Protein AF-A0A800N2G2-F1 (afdb_monomer_lite)

Structure (mmCIF, N/CA/C/O backbone):
data_AF-A0A800N2G2-F1
#
_entry.id   AF-A0A800N2G2-F1
#
loop_
_atom_site.group_PDB
_atom_site.id
_atom_site.type_symbol
_atom_site.label_atom_id
_atom_site.label_alt_id
_atom_site.label_comp_id
_atom_site.label_asym_id
_atom_site.label_entity_id
_atom_site.label_seq_id
_atom_site.pdbx_PDB_ins_code
_atom_site.Cartn_x
_atom_site.Cartn_y
_atom_site.Cartn_z
_atom_site.occupancy
_atom_site.B_iso_or_equiv
_atom_site.auth_seq_id
_atom_site.auth_comp_id
_atom_site.auth_asym_id
_atom_site.auth_atom_id
_atom_site.pdbx_PDB_model_num
ATOM 1 N N . MET A 1 1 ? -36.709 -5.534 37.159 1.00 41.88 1 MET A N 1
ATOM 2 C CA . MET A 1 1 ? -36.946 -6.178 35.849 1.00 41.88 1 MET A CA 1
ATOM 3 C C . MET A 1 1 ? -37.157 -5.079 34.819 1.00 41.88 1 MET A C 1
ATOM 5 O O . MET A 1 1 ? -38.243 -4.528 34.758 1.00 41.88 1 MET A O 1
ATOM 9 N N . GLY A 1 2 ? -36.100 -4.674 34.113 1.00 40.56 2 GLY A N 1
ATOM 10 C CA . GLY A 1 2 ? -36.203 -3.730 32.993 1.00 40.56 2 GLY A CA 1
ATOM 11 C C . GLY A 1 2 ? -36.366 -4.495 31.675 1.00 40.56 2 GLY A C 1
ATOM 12 O O . GLY A 1 2 ? -35.852 -5.615 31.585 1.00 40.56 2 GLY A O 1
ATOM 13 N N . PRO A 1 3 ? -37.080 -3.955 30.674 1.00 39.75 3 PRO A N 1
ATOM 14 C CA . PRO A 1 3 ? -37.261 -4.639 29.404 1.00 39.75 3 PRO A CA 1
ATOM 15 C C . PRO A 1 3 ? -35.952 -4.618 28.608 1.00 39.75 3 PRO A C 1
ATOM 17 O O . PRO A 1 3 ? -35.309 -3.582 28.440 1.00 39.75 3 PRO A O 1
ATOM 20 N N . ARG A 1 4 ? -35.551 -5.799 28.139 1.00 36.12 4 ARG A N 1
ATOM 21 C CA . ARG A 1 4 ? -34.411 -6.017 27.251 1.00 36.12 4 ARG A CA 1
ATOM 22 C C . ARG A 1 4 ? -34.842 -5.582 25.848 1.00 36.12 4 ARG A C 1
ATOM 24 O O . ARG A 1 4 ? -35.730 -6.198 25.271 1.00 36.12 4 ARG A O 1
ATOM 31 N N . ILE A 1 5 ? -34.257 -4.507 25.327 1.00 39.47 5 ILE A N 1
ATOM 32 C CA . ILE A 1 5 ? -34.432 -4.120 23.924 1.00 39.47 5 ILE A CA 1
ATOM 33 C C . ILE A 1 5 ? -33.529 -5.046 23.107 1.00 39.47 5 ILE A C 1
ATOM 35 O O . ILE A 1 5 ? -32.317 -4.853 23.052 1.00 39.47 5 ILE A O 1
ATOM 39 N N . GLU A 1 6 ? -34.112 -6.093 22.530 1.00 37.56 6 GLU A N 1
ATOM 40 C CA . GLU A 1 6 ? -33.477 -6.860 21.461 1.00 37.56 6 GLU A CA 1
ATOM 41 C C . GLU A 1 6 ? -33.483 -6.009 20.189 1.00 37.56 6 GLU A C 1
ATOM 43 O O . GLU A 1 6 ? -34.533 -5.655 19.652 1.00 37.56 6 GLU A O 1
ATOM 48 N N . SER A 1 7 ? -32.293 -5.639 19.723 1.00 34.81 7 SER A N 1
ATOM 49 C CA . SER A 1 7 ? -32.090 -5.027 18.417 1.00 34.81 7 SER A CA 1
ATOM 50 C C . SER A 1 7 ? -32.136 -6.118 17.337 1.00 34.81 7 SER A C 1
ATOM 52 O O . SER A 1 7 ? -31.364 -7.077 17.401 1.00 34.81 7 SER A O 1
ATOM 54 N N . PRO A 1 8 ? -33.007 -6.011 16.317 1.00 35.84 8 PRO A N 1
ATOM 55 C CA . PRO A 1 8 ? -33.013 -6.970 15.227 1.00 35.84 8 PRO A CA 1
ATOM 56 C C . PRO A 1 8 ? -31.842 -6.650 14.294 1.00 35.84 8 PRO A C 1
ATOM 58 O O . PRO A 1 8 ? -31.861 -5.647 13.577 1.00 35.84 8 PRO A O 1
ATOM 61 N N . GLN A 1 9 ? -30.817 -7.505 14.285 1.00 37.00 9 GLN A N 1
ATOM 62 C CA . GLN A 1 9 ? -29.844 -7.518 13.196 1.00 37.00 9 GLN A CA 1
ATOM 63 C C . GLN A 1 9 ? -30.572 -7.931 11.916 1.00 37.00 9 GLN A C 1
ATOM 65 O O . GLN A 1 9 ? -30.909 -9.097 11.715 1.00 37.00 9 GLN A O 1
ATOM 70 N N . LYS A 1 10 ? -30.874 -6.948 11.064 1.00 30.80 10 LYS A N 1
ATOM 71 C CA . LYS A 1 10 ? -31.382 -7.206 9.718 1.00 30.80 10 LYS A CA 1
ATOM 72 C C . LYS A 1 10 ? -30.269 -7.877 8.901 1.00 30.80 10 LYS A C 1
ATOM 74 O O . LYS A 1 10 ? -29.156 -7.351 8.885 1.00 30.80 10 LYS A O 1
ATOM 79 N N . PRO A 1 11 ? -30.540 -9.002 8.220 1.00 36.53 11 PRO A N 1
ATOM 80 C CA . PRO A 1 11 ? -29.581 -9.596 7.301 1.00 36.53 11 PRO A CA 1
ATOM 81 C C . PRO A 1 11 ? -29.311 -8.646 6.127 1.00 36.53 11 PRO A C 1
ATOM 83 O O . PRO A 1 11 ? -30.215 -7.977 5.623 1.00 36.53 11 PRO A O 1
ATOM 86 N N . TRP A 1 12 ? -28.040 -8.584 5.737 1.00 37.81 12 TRP A N 1
ATOM 87 C CA . TRP A 1 12 ? -27.497 -7.729 4.684 1.00 37.81 12 TRP A CA 1
ATOM 88 C C . TRP A 1 12 ? -28.207 -7.975 3.340 1.00 37.81 12 TRP A C 1
ATOM 90 O O . TRP A 1 12 ? -28.296 -9.132 2.915 1.00 37.81 12 TRP A O 1
ATOM 100 N N . PRO A 1 13 ? -28.708 -6.940 2.642 1.00 35.53 13 PRO A N 1
ATOM 101 C CA . PRO A 1 13 ? -29.149 -7.100 1.270 1.00 35.53 13 PRO A CA 1
ATOM 102 C C . PRO A 1 13 ? -27.897 -7.100 0.382 1.00 35.53 13 PRO A C 1
ATOM 104 O O . PRO A 1 13 ? -27.000 -6.293 0.580 1.00 35.53 13 PRO A O 1
ATOM 107 N N . PHE A 1 14 ? -27.854 -7.982 -0.610 1.00 36.53 14 PHE A N 1
ATOM 108 C CA . PHE A 1 14 ? -26.807 -8.137 -1.633 1.00 36.53 14 PHE A CA 1
ATOM 109 C C . PHE A 1 14 ? -25.645 -9.088 -1.277 1.00 36.53 14 PHE A C 1
ATOM 111 O O . PHE A 1 14 ? -24.822 -8.801 -0.407 1.00 36.53 14 PHE A O 1
ATOM 118 N N . PRO A 1 15 ? -25.529 -10.236 -1.978 1.00 39.47 15 PRO A N 1
ATOM 119 C CA . PRO A 1 15 ? -24.361 -11.092 -1.862 1.00 39.47 15 PRO A CA 1
ATOM 120 C C . PRO A 1 15 ? -23.154 -10.371 -2.469 1.00 39.47 15 PRO A C 1
ATOM 122 O O . PRO A 1 15 ? -23.209 -9.929 -3.620 1.00 39.47 15 PRO A O 1
ATOM 125 N N . ILE A 1 16 ? -22.053 -10.330 -1.711 1.00 46.41 16 ILE A N 1
ATOM 126 C CA . ILE A 1 16 ? -20.725 -9.789 -2.072 1.00 46.41 16 ILE A CA 1
ATOM 127 C C . ILE A 1 16 ? -20.312 -10.167 -3.509 1.00 46.41 16 ILE A C 1
ATOM 129 O O . ILE A 1 16 ? -19.681 -9.384 -4.204 1.00 46.41 16 ILE A O 1
AT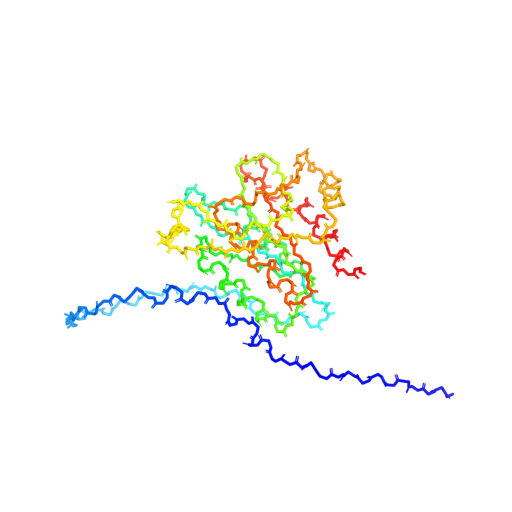OM 133 N N . ARG A 1 17 ? -20.780 -11.312 -4.019 1.00 40.75 17 ARG A N 1
ATOM 134 C CA . ARG A 1 17 ? -20.576 -11.783 -5.399 1.00 40.75 17 ARG A CA 1
ATOM 135 C C . ARG A 1 17 ? -21.029 -10.837 -6.521 1.00 40.75 17 ARG A C 1
ATOM 137 O O . ARG A 1 17 ? -20.570 -11.021 -7.641 1.00 40.75 17 ARG A O 1
ATOM 144 N N . THR A 1 18 ? -21.911 -9.869 -6.265 1.00 38.09 18 THR A N 1
ATOM 145 C CA . THR A 1 18 ? -22.467 -9.006 -7.333 1.00 38.09 18 THR A CA 1
ATOM 146 C C . THR A 1 18 ? -21.692 -7.697 -7.521 1.00 38.09 18 THR A C 1
ATOM 148 O O . THR A 1 18 ? -21.820 -7.070 -8.564 1.00 38.09 18 THR A O 1
ATOM 151 N N . LEU A 1 19 ? -20.853 -7.305 -6.553 1.00 42.38 19 LEU A N 1
ATOM 152 C CA . LEU A 1 19 ? -20.069 -6.059 -6.605 1.00 42.38 19 LEU A CA 1
ATOM 153 C C . LEU A 1 19 ? -18.711 -6.214 -7.313 1.00 42.38 19 LEU A C 1
ATOM 155 O O . LEU A 1 19 ? -18.165 -5.236 -7.800 1.00 42.38 19 LEU A O 1
ATOM 159 N N . PHE A 1 20 ? -18.195 -7.438 -7.445 1.00 40.88 20 PHE A N 1
ATOM 160 C CA . PHE A 1 20 ? -16.870 -7.705 -8.033 1.00 40.88 20 PHE A CA 1
ATOM 161 C C . PHE A 1 20 ? -16.894 -8.010 -9.541 1.00 40.88 20 PHE A C 1
ATOM 163 O O . PHE A 1 20 ? -15.874 -8.363 -10.127 1.00 40.88 20 PHE A O 1
ATOM 170 N N . PHE A 1 21 ? -18.049 -7.872 -10.200 1.00 35.16 21 PHE A N 1
ATOM 171 C CA . PHE A 1 21 ? -18.226 -8.222 -11.614 1.00 35.16 21 PHE A CA 1
ATOM 172 C C . PHE A 1 21 ? -18.020 -7.038 -12.570 1.00 35.16 21 PHE A C 1
ATOM 174 O O . PHE A 1 21 ? -18.769 -6.880 -13.527 1.00 35.16 21 PHE A O 1
ATOM 181 N N . ILE A 1 22 ? -16.996 -6.209 -12.351 1.00 42.34 22 ILE A N 1
ATOM 182 C CA . ILE A 1 22 ? -16.480 -5.295 -13.384 1.00 42.34 22 ILE A CA 1
ATOM 183 C C . ILE A 1 22 ? -14.947 -5.269 -13.296 1.00 42.34 22 ILE A C 1
ATOM 185 O O . ILE A 1 22 ? -14.343 -4.375 -12.708 1.00 42.34 22 ILE A O 1
ATOM 189 N N . ALA A 1 23 ? -14.300 -6.266 -13.900 1.00 34.91 23 ALA A N 1
ATOM 190 C CA . ALA A 1 23 ? -12.877 -6.220 -14.223 1.00 34.91 23 ALA A CA 1
ATOM 191 C C . ALA A 1 23 ? -12.616 -6.946 -15.556 1.00 34.91 23 ALA A C 1
ATOM 193 O O . ALA A 1 23 ? -12.956 -8.114 -15.727 1.00 34.91 23 ALA A O 1
ATOM 194 N N . CYS A 1 24 ? -12.039 -6.202 -16.505 1.00 39.34 24 CYS A N 1
ATOM 195 C CA . CYS A 1 24 ? -11.450 -6.644 -17.775 1.00 39.34 24 CYS A CA 1
ATOM 196 C C . CYS A 1 24 ? -12.319 -7.488 -18.728 1.00 39.34 24 CYS A C 1
ATOM 198 O O . CYS A 1 24 ? -12.061 -8.669 -18.961 1.00 39.34 24 CYS A O 1
ATOM 200 N N . VAL A 1 25 ? -13.264 -6.843 -19.424 1.00 39.62 25 VAL A N 1
ATOM 201 C CA . VAL A 1 25 ? -13.801 -7.392 -20.688 1.00 39.62 25 VAL A CA 1
ATOM 202 C C . VAL A 1 25 ? -12.750 -7.316 -21.817 1.00 39.62 25 VAL A C 1
ATOM 204 O O . VAL A 1 25 ? -12.713 -8.209 -22.658 1.00 39.62 25 VAL A O 1
ATOM 207 N N . SER A 1 26 ? -11.824 -6.344 -21.795 1.00 40.75 26 SER A N 1
ATOM 208 C CA . SER A 1 26 ? -10.807 -6.181 -22.857 1.00 40.75 26 SER A CA 1
ATOM 209 C C . SER A 1 26 ? -9.699 -7.240 -22.892 1.00 40.75 26 SER A C 1
ATOM 211 O O . SER A 1 26 ? -9.115 -7.445 -23.950 1.00 40.75 26 SER A O 1
ATOM 213 N N . CYS A 1 27 ? -9.411 -7.958 -21.800 1.00 41.72 27 CYS A N 1
ATOM 214 C CA . CYS A 1 27 ? -8.298 -8.925 -21.792 1.00 41.72 27 CYS A CA 1
ATOM 215 C C . CYS A 1 27 ? -8.686 -10.334 -22.265 1.00 41.72 27 CYS A C 1
ATOM 217 O O . CYS A 1 27 ? -7.813 -11.169 -22.476 1.00 41.72 27 CYS A O 1
ATOM 219 N N . ARG A 1 28 ? -9.980 -10.620 -22.472 1.00 41.62 28 ARG A N 1
ATOM 220 C CA . ARG A 1 28 ? -10.433 -11.938 -22.962 1.00 41.62 28 ARG A CA 1
ATOM 221 C C . ARG A 1 28 ? -10.346 -12.095 -24.488 1.00 41.62 28 ARG A C 1
ATOM 223 O O . ARG A 1 28 ? -10.772 -13.120 -25.001 1.00 41.62 28 ARG A O 1
ATOM 230 N N . GLY A 1 29 ? -9.825 -11.093 -25.202 1.00 35.62 29 GLY A N 1
ATOM 231 C CA . GLY A 1 29 ? -9.858 -10.998 -26.667 1.00 35.62 29 GLY A CA 1
ATOM 232 C C . GLY A 1 29 ? -8.552 -11.309 -27.407 1.00 35.62 29 GLY A C 1
ATOM 233 O O . GLY A 1 29 ? -8.403 -10.863 -28.540 1.00 35.62 29 GLY A O 1
ATOM 234 N N . LEU A 1 30 ? -7.600 -12.033 -26.809 1.00 36.31 30 LEU A N 1
ATOM 235 C CA . LEU A 1 30 ? -6.418 -12.540 -27.521 1.00 36.31 30 LEU A CA 1
ATOM 236 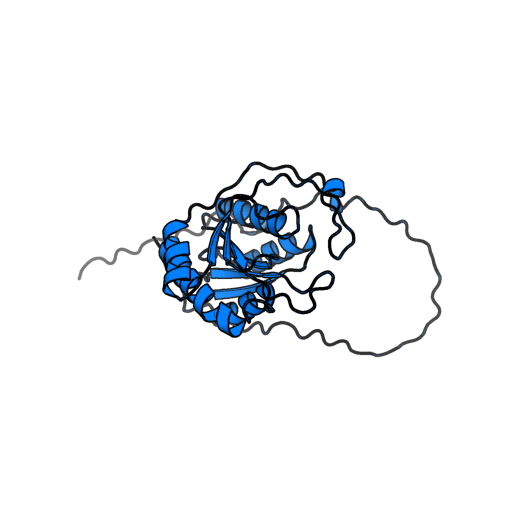C C . LEU A 1 30 ? -6.518 -14.063 -27.669 1.00 36.31 30 LEU A C 1
ATOM 238 O O . LEU A 1 30 ? -5.905 -14.833 -26.933 1.00 36.31 30 LEU A O 1
ATOM 242 N N . ASP A 1 31 ? -7.335 -14.482 -28.635 1.00 31.56 31 ASP A N 1
ATOM 243 C CA . ASP A 1 31 ? -7.438 -15.865 -29.098 1.00 31.56 31 ASP A CA 1
ATOM 244 C C . ASP A 1 31 ? -6.104 -16.320 -29.716 1.00 31.56 31 ASP A C 1
ATOM 246 O O . ASP A 1 31 ? -5.770 -15.992 -30.857 1.00 31.56 31 ASP A O 1
ATOM 250 N N . LEU A 1 32 ? -5.338 -17.125 -28.978 1.00 33.84 32 LEU A N 1
ATOM 251 C CA . LEU A 1 32 ? -4.265 -17.931 -29.555 1.00 33.84 32 LEU A CA 1
ATOM 252 C C . LEU A 1 32 ? -4.864 -19.223 -30.131 1.00 33.84 32 LEU A C 1
ATOM 254 O O . LEU A 1 32 ? -5.330 -20.107 -29.411 1.00 33.84 32 LEU A O 1
ATOM 258 N N . LEU A 1 33 ? -4.837 -19.317 -31.461 1.00 31.72 33 LEU A N 1
ATOM 259 C CA . LEU A 1 33 ? -5.186 -20.498 -32.257 1.00 31.72 33 LEU A CA 1
ATOM 260 C C . LEU A 1 33 ? -4.472 -21.776 -31.756 1.00 31.72 33 LEU A C 1
ATOM 262 O O . LEU A 1 33 ? -3.258 -21.752 -31.542 1.00 31.72 33 LEU A O 1
ATOM 266 N N . PRO A 1 34 ? -5.158 -22.934 -31.663 1.00 28.11 34 PRO A N 1
ATOM 267 C CA . PRO A 1 34 ? -4.523 -24.180 -31.256 1.00 28.11 34 PRO A CA 1
ATOM 268 C C . PRO A 1 34 ? -3.858 -24.874 -32.455 1.00 28.11 34 PRO A C 1
ATOM 270 O O . PRO A 1 34 ? -4.523 -25.469 -33.307 1.00 28.11 34 PRO A O 1
ATOM 273 N N . SER A 1 35 ? -2.525 -24.876 -32.507 1.00 30.61 35 SER A N 1
ATOM 274 C CA . SER A 1 35 ? -1.781 -25.771 -33.398 1.00 30.61 35 SER A CA 1
ATOM 275 C C . SER A 1 35 ? -1.727 -27.183 -32.806 1.00 30.61 35 SER A C 1
ATOM 277 O O . SER A 1 35 ? -1.119 -27.425 -31.764 1.00 30.61 35 SER A O 1
ATOM 279 N N . ARG A 1 36 ? -2.365 -28.130 -33.499 1.00 31.80 36 ARG A N 1
ATOM 280 C CA . ARG A 1 36 ? -2.323 -29.573 -33.225 1.00 31.80 36 ARG A CA 1
ATOM 281 C C . ARG A 1 36 ? -0.885 -30.104 -33.320 1.00 31.80 36 ARG A C 1
ATOM 283 O O . ARG A 1 36 ? -0.328 -30.163 -34.411 1.00 31.80 36 ARG A O 1
ATOM 290 N N . GLY A 1 37 ? -0.337 -30.578 -32.203 1.00 27.36 37 GLY A N 1
ATOM 291 C CA . GLY A 1 37 ? 0.915 -31.334 -32.130 1.00 27.36 37 GLY A CA 1
ATOM 292 C C . GLY A 1 37 ? 0.709 -32.615 -31.324 1.00 27.36 37 GLY A C 1
ATOM 293 O O . GLY A 1 37 ? 0.195 -32.585 -30.211 1.00 27.36 37 GLY A O 1
ATOM 294 N N . ARG A 1 38 ? 1.026 -33.753 -31.936 1.00 29.33 38 ARG A N 1
ATOM 295 C CA . ARG A 1 38 ? 0.724 -35.111 -31.474 1.00 29.33 38 ARG A CA 1
ATOM 296 C C . ARG A 1 38 ? 1.668 -35.537 -30.337 1.00 29.33 38 ARG A C 1
ATOM 298 O O . ARG A 1 38 ? 2.856 -35.247 -30.374 1.00 29.33 38 ARG A O 1
ATOM 305 N N . LEU A 1 39 ? 1.107 -36.253 -29.363 1.00 30.38 39 LEU A N 1
ATOM 306 C CA . LEU A 1 39 ? 1.749 -36.814 -28.172 1.00 30.38 39 LEU A CA 1
ATOM 307 C C . LEU A 1 39 ? 2.806 -37.882 -28.509 1.00 30.38 39 LEU A C 1
ATOM 309 O O . LEU A 1 39 ? 2.487 -38.867 -29.172 1.00 30.38 39 LEU A O 1
ATOM 313 N N . THR A 1 40 ? 3.997 -37.758 -27.923 1.00 31.84 40 THR A N 1
ATOM 314 C CA . THR A 1 40 ? 4.867 -38.887 -27.548 1.00 31.84 40 THR A CA 1
ATOM 315 C C . THR A 1 40 ? 5.481 -38.590 -26.186 1.00 31.84 40 THR A C 1
ATOM 317 O O . THR A 1 40 ? 5.887 -37.464 -25.914 1.00 31.84 40 THR A O 1
ATOM 320 N N . GLY A 1 4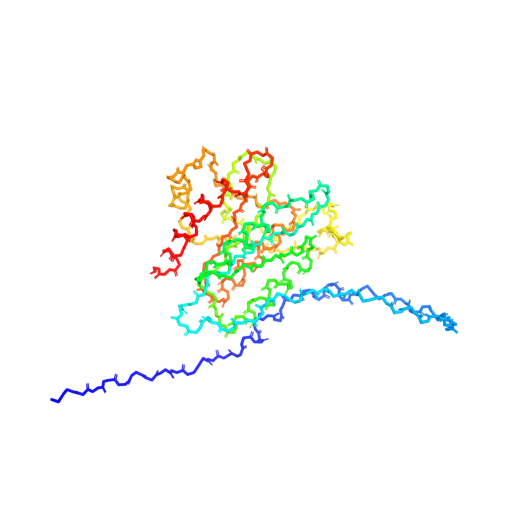1 ? 5.438 -39.582 -25.300 1.00 30.72 41 GLY A N 1
ATOM 321 C CA . GLY A 1 41 ? 5.516 -39.384 -23.862 1.00 30.72 41 GLY A CA 1
ATOM 322 C C . GLY A 1 41 ? 6.914 -39.236 -23.280 1.00 30.72 41 GLY A C 1
ATOM 323 O O . GLY A 1 41 ? 7.882 -39.780 -23.792 1.00 30.72 41 GLY A O 1
ATOM 324 N N . GLN A 1 42 ? 6.960 -38.615 -22.106 1.00 30.38 42 GLN A N 1
ATOM 325 C CA . GLN A 1 42 ? 7.832 -39.042 -21.021 1.00 30.38 42 GLN A CA 1
ATOM 326 C C . GLN A 1 42 ? 7.293 -38.484 -19.707 1.00 30.38 42 GLN A C 1
ATOM 328 O O . GLN A 1 42 ? 7.004 -37.299 -19.567 1.00 30.38 42 GLN A O 1
ATOM 333 N N . ARG A 1 43 ? 7.081 -39.393 -18.760 1.00 30.53 43 ARG A N 1
ATOM 334 C CA . ARG A 1 43 ? 6.577 -39.109 -17.423 1.00 30.53 43 ARG A CA 1
ATOM 335 C C . ARG A 1 43 ? 7.780 -38.648 -16.596 1.00 30.53 43 ARG A C 1
ATOM 337 O O . ARG A 1 43 ? 8.659 -39.459 -16.326 1.00 30.53 43 ARG A O 1
ATOM 344 N N . VAL A 1 44 ? 7.829 -37.370 -16.225 1.00 32.81 44 VAL A N 1
ATOM 345 C CA . VAL A 1 44 ? 8.813 -36.840 -15.270 1.00 32.81 44 VAL A CA 1
ATOM 346 C C . VAL A 1 44 ? 8.054 -36.396 -14.028 1.00 32.81 44 VAL A C 1
ATOM 348 O O . VAL A 1 44 ? 7.287 -35.439 -14.044 1.00 32.81 44 VAL A O 1
ATOM 351 N N . THR A 1 45 ? 8.226 -37.158 -12.955 1.00 34.84 45 THR A N 1
ATOM 352 C CA . THR A 1 45 ? 7.758 -36.835 -11.610 1.00 34.84 45 THR A CA 1
ATOM 353 C C . THR A 1 45 ? 8.736 -35.846 -10.982 1.00 34.84 45 THR A C 1
ATOM 355 O O . THR A 1 45 ? 9.838 -36.235 -10.604 1.00 34.84 45 THR A O 1
ATOM 358 N N . GLY A 1 46 ? 8.347 -34.577 -10.875 1.00 28.38 46 GLY A N 1
ATOM 359 C CA . GLY A 1 46 ? 9.105 -33.541 -10.172 1.00 28.38 46 GLY A CA 1
ATOM 360 C C . GLY A 1 46 ? 8.140 -32.619 -9.442 1.00 28.38 46 GLY A C 1
ATOM 361 O O . GLY A 1 46 ? 7.467 -31.807 -10.067 1.00 28.38 46 GLY A O 1
ATOM 362 N N . GLY A 1 47 ? 8.013 -32.807 -8.128 1.00 35.53 47 GLY A N 1
ATOM 363 C CA . GLY A 1 47 ? 7.129 -32.019 -7.279 1.00 35.53 47 GLY A CA 1
ATOM 364 C C . GLY A 1 47 ? 7.630 -30.587 -7.115 1.00 35.53 47 GLY A C 1
ATOM 365 O O . GLY A 1 47 ? 8.721 -30.367 -6.596 1.00 35.53 47 GLY A O 1
ATOM 366 N N . LEU A 1 48 ? 6.795 -29.620 -7.492 1.00 33.16 48 LEU A N 1
ATOM 367 C CA . LEU A 1 48 ? 6.855 -28.257 -6.977 1.00 33.16 48 LEU A CA 1
ATOM 368 C C . LEU A 1 48 ? 5.733 -28.113 -5.948 1.00 33.16 48 LEU A C 1
ATOM 370 O O . LEU A 1 48 ? 4.567 -27.923 -6.285 1.00 33.16 48 LEU A O 1
ATOM 374 N N . HIS A 1 49 ? 6.087 -28.244 -4.673 1.00 31.09 49 HIS A N 1
ATOM 375 C CA . HIS A 1 49 ? 5.228 -27.814 -3.580 1.00 31.09 49 HIS A CA 1
ATOM 376 C C . HIS A 1 49 ? 5.319 -26.288 -3.463 1.00 31.09 49 HIS A C 1
ATOM 378 O O . HIS A 1 49 ? 6.127 -25.765 -2.697 1.00 31.09 49 HIS A O 1
ATOM 384 N N . SER A 1 50 ? 4.476 -25.562 -4.196 1.00 37.75 50 SER A N 1
ATOM 385 C CA . SER A 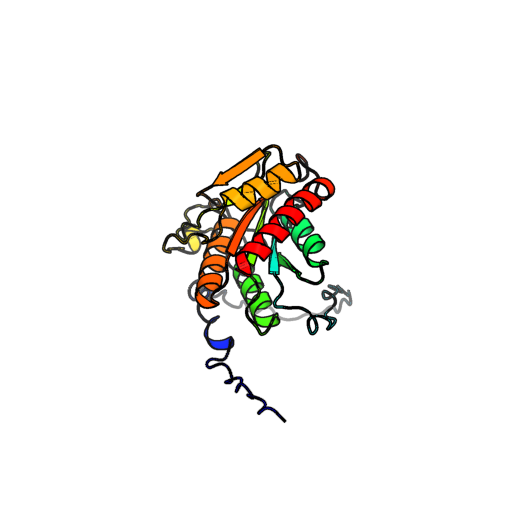1 50 ? 4.063 -24.218 -3.791 1.00 37.75 50 SER A CA 1
ATOM 386 C C . SER A 1 50 ? 3.274 -24.371 -2.490 1.00 37.75 50 SER A C 1
ATOM 388 O O . SER A 1 50 ? 2.166 -24.905 -2.464 1.00 37.75 50 SER A O 1
ATOM 390 N N . ARG A 1 51 ? 3.903 -24.010 -1.367 1.00 33.59 51 ARG A N 1
ATOM 391 C CA . ARG A 1 51 ? 3.277 -24.100 -0.044 1.00 33.59 51 ARG A CA 1
ATOM 392 C C . ARG A 1 51 ? 2.140 -23.072 0.009 1.00 33.59 51 ARG A C 1
ATOM 394 O O . ARG A 1 51 ? 2.419 -21.885 -0.146 1.00 33.59 51 ARG A O 1
ATOM 401 N N . PRO A 1 52 ? 0.881 -23.484 0.231 1.00 36.22 52 PRO A N 1
ATOM 402 C CA . PRO A 1 52 ? -0.203 -22.545 0.471 1.00 36.22 52 PRO A CA 1
ATOM 403 C C . PRO A 1 52 ? 0.088 -21.751 1.747 1.00 36.22 52 PRO A C 1
ATOM 405 O O . PRO A 1 52 ? 0.499 -22.335 2.754 1.00 36.22 52 PRO A O 1
ATOM 408 N N . CYS A 1 53 ? -0.149 -20.438 1.707 1.00 30.70 53 CYS A N 1
ATOM 409 C CA . CYS A 1 53 ? -0.189 -19.583 2.892 1.00 30.70 53 CYS A CA 1
ATOM 410 C C . CYS A 1 53 ? -1.108 -20.238 3.950 1.00 30.70 53 CYS A C 1
ATOM 412 O O . CYS A 1 53 ? -2.204 -20.689 3.587 1.00 30.70 53 CYS A O 1
ATOM 414 N N . PRO A 1 54 ? -0.682 -20.388 5.220 1.00 39.78 54 PRO A N 1
ATOM 415 C CA . PRO A 1 54 ? -1.450 -21.128 6.213 1.00 39.78 54 PRO A CA 1
ATOM 416 C C . PRO A 1 54 ? -2.788 -20.427 6.482 1.00 39.78 54 PRO A C 1
ATOM 418 O O . PRO A 1 54 ? -2.865 -19.416 7.174 1.00 39.78 54 PRO A O 1
ATOM 421 N N . ARG A 1 55 ? -3.864 -21.001 5.934 1.00 58.31 55 ARG A N 1
ATOM 422 C CA . ARG A 1 55 ? -5.248 -20.680 6.290 1.00 58.31 55 ARG A CA 1
ATOM 423 C C . ARG A 1 55 ? -5.564 -21.347 7.626 1.00 58.31 55 ARG A C 1
ATOM 425 O O . ARG A 1 55 ? -5.705 -22.565 7.690 1.00 58.31 55 ARG A O 1
ATOM 432 N N . GLY A 1 56 ? -5.664 -20.539 8.679 1.00 36.06 56 GLY A N 1
ATOM 433 C CA . GLY A 1 56 ? -5.955 -20.987 10.040 1.00 36.06 56 GLY A CA 1
ATOM 434 C C . GLY A 1 56 ? -6.722 -19.937 10.840 1.00 36.06 56 GLY A C 1
ATOM 435 O O . GLY A 1 56 ? -6.144 -19.193 11.616 1.00 36.06 56 GLY A O 1
ATOM 436 N N . SER A 1 57 ? -8.029 -19.873 10.590 1.00 47.16 57 SER A N 1
ATOM 437 C CA . SER A 1 57 ? -9.122 -19.574 11.531 1.00 47.16 57 SER A CA 1
ATOM 438 C C . SER 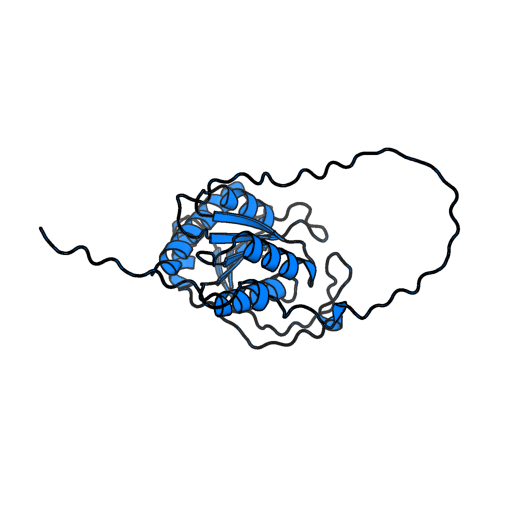A 1 57 ? -8.776 -19.042 12.942 1.00 47.16 57 SER A C 1
ATOM 440 O O . SER A 1 57 ? -8.901 -19.774 13.921 1.00 47.16 57 SER A O 1
ATOM 442 N N . THR A 1 58 ? -8.475 -17.749 13.076 1.00 41.97 58 THR A N 1
ATOM 443 C CA . THR A 1 58 ? -8.595 -17.002 14.354 1.00 41.97 58 THR A CA 1
ATOM 444 C C . THR A 1 58 ? -9.092 -15.559 14.175 1.00 41.97 58 THR A C 1
ATOM 446 O O . THR A 1 58 ? -9.027 -14.758 15.098 1.00 41.97 58 THR A O 1
ATOM 449 N N . LEU A 1 59 ? -9.680 -15.202 13.027 1.00 49.34 59 LEU A N 1
ATOM 450 C CA . LEU A 1 59 ? -10.220 -13.847 12.788 1.00 49.34 59 LEU A CA 1
ATOM 451 C C . LEU A 1 59 ? -11.553 -13.558 13.510 1.00 49.34 59 LEU A C 1
ATOM 453 O O . LEU A 1 59 ? -12.117 -12.478 13.364 1.00 49.34 59 LEU A O 1
ATOM 457 N N . SER A 1 60 ? -12.085 -14.514 14.279 1.00 44.06 60 SER A N 1
ATOM 458 C CA . SER A 1 60 ? -13.464 -14.451 14.783 1.00 44.06 60 SER A CA 1
ATOM 459 C C . SER A 1 60 ? -13.643 -13.690 16.105 1.00 44.06 60 SER A C 1
ATOM 461 O O . SER A 1 60 ? -14.782 -13.512 16.526 1.00 44.06 60 SER A O 1
ATOM 463 N N . ALA A 1 61 ? -12.567 -13.240 16.760 1.00 48.03 61 ALA A N 1
ATOM 464 C CA . ALA A 1 61 ? -12.655 -12.503 18.030 1.00 48.03 61 ALA A CA 1
ATOM 465 C C . ALA A 1 61 ? -12.332 -11.003 17.911 1.00 48.03 61 ALA A C 1
ATOM 467 O O . ALA A 1 61 ? -12.576 -10.254 18.853 1.00 48.03 61 ALA A O 1
ATOM 468 N N . MET A 1 62 ? -11.807 -10.549 16.769 1.00 63.12 62 MET A N 1
ATOM 469 C CA . MET A 1 62 ? -11.454 -9.146 16.553 1.00 63.12 62 MET A CA 1
ATOM 470 C C . MET A 1 62 ? -12.271 -8.538 15.409 1.00 63.12 62 MET A C 1
ATOM 472 O O . MET A 1 62 ? -12.836 -9.250 14.571 1.00 63.12 62 MET A O 1
ATOM 476 N N . GLY A 1 63 ? -12.394 -7.206 15.423 1.00 81.75 63 GLY A N 1
ATOM 477 C CA . GLY A 1 63 ? -13.129 -6.438 14.413 1.00 81.75 63 GLY A CA 1
ATOM 478 C C . GLY A 1 63 ? -12.651 -6.702 12.978 1.00 81.75 63 GLY A C 1
ATOM 479 O O . GLY A 1 63 ? -11.751 -7.505 12.741 1.00 81.75 63 GLY A O 1
ATOM 480 N N . ALA A 1 64 ? -13.271 -6.049 11.994 1.00 92.69 64 ALA A N 1
ATOM 481 C CA . ALA A 1 64 ? -12.802 -6.142 10.611 1.00 92.69 64 ALA A CA 1
ATOM 482 C C . ALA A 1 64 ? -11.299 -5.781 10.532 1.00 92.69 64 ALA A C 1
ATOM 484 O O . ALA A 1 64 ? -10.901 -4.792 11.152 1.00 92.69 64 ALA A O 1
ATOM 485 N N . PRO A 1 65 ? -10.459 -6.583 9.850 1.00 97.31 65 PRO A N 1
ATOM 486 C CA . PRO A 1 65 ? -9.030 -6.307 9.768 1.00 97.31 65 PRO A CA 1
ATOM 487 C C . PRO A 1 65 ? -8.750 -5.168 8.784 1.00 97.31 65 PRO A C 1
ATOM 489 O O . PRO A 1 65 ? -9.532 -4.943 7.858 1.00 97.31 65 PRO A O 1
ATOM 492 N N . LEU A 1 66 ? -7.616 -4.489 8.937 1.00 98.56 66 LEU A N 1
ATOM 493 C CA . LEU A 1 66 ? -7.048 -3.664 7.869 1.00 98.56 66 LEU A CA 1
ATOM 494 C C . LEU A 1 66 ? -6.444 -4.580 6.793 1.00 98.56 66 LEU A C 1
ATOM 496 O O . LEU A 1 66 ? -5.587 -5.406 7.113 1.00 98.56 66 LEU A O 1
ATOM 500 N N . LEU A 1 67 ? -6.868 -4.450 5.532 1.00 98.69 67 LEU A N 1
ATOM 501 C CA . LEU A 1 67 ? -6.206 -5.136 4.421 1.00 98.69 67 LEU A CA 1
ATOM 502 C C . LEU A 1 67 ? -4.964 -4.336 4.018 1.00 98.69 67 LEU A C 1
ATOM 504 O O . LEU A 1 67 ? -5.086 -3.181 3.620 1.00 98.69 67 LEU A O 1
ATOM 508 N N . ILE A 1 68 ? -3.787 -4.949 4.116 1.00 98.75 68 ILE A N 1
ATOM 509 C CA . ILE A 1 68 ? -2.508 -4.351 3.737 1.00 98.75 68 ILE A CA 1
ATOM 510 C C . ILE A 1 68 ? -1.953 -5.118 2.544 1.00 98.75 68 ILE A C 1
ATOM 512 O O . ILE A 1 68 ? -1.674 -6.314 2.646 1.00 98.75 68 ILE A O 1
ATOM 516 N N . THR A 1 69 ? -1.769 -4.438 1.420 1.00 98.56 69 THR A N 1
ATOM 517 C CA . THR A 1 69 ? -1.180 -5.039 0.222 1.00 98.56 69 THR A CA 1
ATOM 518 C C . THR A 1 69 ? 0.207 -4.477 -0.033 1.00 98.56 69 THR A C 1
ATOM 520 O O . THR A 1 69 ? 0.453 -3.299 0.195 1.00 98.56 69 THR A O 1
ATOM 523 N N . GLY A 1 70 ? 1.111 -5.296 -0.546 1.00 97.75 70 GLY A N 1
ATOM 524 C CA . GLY A 1 70 ? 2.401 -4.866 -1.083 1.00 97.75 70 GLY A CA 1
ATOM 525 C C . GLY A 1 70 ? 2.663 -5.559 -2.409 1.00 97.75 70 GLY A C 1
ATOM 526 O O . GLY A 1 70 ? 1.884 -6.418 -2.805 1.00 97.75 70 GLY A O 1
ATOM 527 N N . PHE A 1 71 ? 3.743 -5.218 -3.100 1.00 95.62 71 PHE A N 1
ATOM 528 C CA . PHE A 1 71 ? 4.093 -5.860 -4.365 1.00 95.62 71 PHE A CA 1
ATOM 529 C C . PHE A 1 71 ? 5.248 -6.838 -4.198 1.00 95.62 71 PHE A C 1
ATOM 531 O O . PHE A 1 71 ? 6.199 -6.566 -3.460 1.00 95.62 71 PHE A O 1
ATOM 538 N N . GLY A 1 72 ? 5.182 -7.938 -4.943 1.00 88.62 72 GLY A N 1
ATOM 539 C CA . GLY A 1 72 ? 6.298 -8.859 -5.105 1.00 88.62 72 GLY A CA 1
ATOM 540 C C . GLY A 1 72 ? 7.461 -8.260 -5.913 1.00 88.62 72 GLY A C 1
ATOM 541 O O . GLY A 1 72 ? 7.471 -7.063 -6.241 1.00 88.62 72 GLY A O 1
ATOM 542 N N . PRO A 1 73 ? 8.477 -9.075 -6.237 1.00 79.50 73 PRO A N 1
ATOM 543 C CA . PRO A 1 73 ? 9.616 -8.644 -7.043 1.00 79.50 73 PRO A CA 1
ATOM 544 C C . PRO A 1 73 ? 9.214 -8.298 -8.491 1.00 79.50 73 PRO A C 1
ATOM 546 O O . PRO A 1 73 ? 8.271 -8.858 -9.055 1.00 79.50 73 PRO A O 1
ATOM 549 N N . PHE A 1 74 ? 9.955 -7.376 -9.110 1.00 75.31 74 PHE A N 1
ATOM 550 C CA . PHE A 1 74 ? 9.803 -6.967 -10.515 1.00 75.31 74 PHE A CA 1
ATOM 551 C C . PHE A 1 74 ? 11.131 -6.445 -11.067 1.00 75.31 74 PHE A C 1
ATOM 553 O O . PHE A 1 74 ? 11.995 -6.071 -10.283 1.00 75.31 74 PHE A O 1
ATOM 560 N N . GLU A 1 75 ? 11.293 -6.441 -12.395 1.00 58.53 75 GLU A N 1
ATOM 561 C CA . GLU A 1 75 ? 12.436 -5.896 -13.162 1.00 58.53 75 GLU A CA 1
ATOM 562 C C . GLU A 1 75 ? 13.638 -5.363 -12.341 1.00 58.53 75 GLU A C 1
ATOM 564 O O . GLU A 1 75 ? 13.702 -4.185 -11.988 1.00 58.53 75 GLU A O 1
ATOM 569 N N . GLY A 1 76 ? 14.630 -6.213 -12.050 1.00 60.00 76 GLY A N 1
ATOM 570 C CA . GLY A 1 76 ? 15.877 -5.793 -11.385 1.00 60.00 76 GLY A CA 1
ATOM 571 C C . GLY A 1 76 ? 15.748 -5.405 -9.901 1.00 60.00 76 GLY A C 1
ATOM 572 O O . GLY A 1 76 ? 16.743 -5.043 -9.273 1.00 60.00 76 GLY A O 1
ATOM 573 N N . VAL A 1 77 ? 14.552 -5.507 -9.320 1.00 64.06 77 VAL A N 1
ATOM 574 C CA . VAL A 1 77 ? 14.259 -5.368 -7.890 1.00 64.06 77 VAL A CA 1
ATOM 575 C C . VAL A 1 77 ? 13.954 -6.757 -7.333 1.00 64.06 77 VAL A C 1
ATOM 577 O O . VAL A 1 77 ? 12.803 -7.175 -7.226 1.00 64.06 77 VAL A O 1
ATOM 580 N N . GLU A 1 78 ? 15.011 -7.487 -6.972 1.00 64.56 78 GLU A N 1
ATOM 581 C CA . GLU A 1 78 ? 14.889 -8.823 -6.365 1.00 64.56 78 GLU A CA 1
ATOM 582 C C . GLU A 1 78 ? 14.203 -8.783 -4.991 1.00 64.56 78 GLU A C 1
ATOM 584 O O . GLU A 1 78 ? 13.575 -9.753 -4.581 1.00 64.56 78 GLU A O 1
ATOM 589 N N . HIS A 1 79 ? 14.295 -7.645 -4.295 1.00 72.12 79 HIS A N 1
ATOM 590 C CA . HIS A 1 79 ? 13.721 -7.438 -2.968 1.00 72.12 79 HIS A CA 1
ATOM 591 C C . HIS A 1 79 ? 12.859 -6.176 -2.975 1.00 72.12 79 HIS A C 1
ATOM 593 O O . HIS A 1 79 ? 13.370 -5.054 -2.898 1.00 72.12 79 HIS A O 1
ATOM 599 N N . ASN A 1 80 ? 11.544 -6.356 -3.096 1.00 90.62 80 ASN A N 1
ATOM 600 C CA . ASN A 1 80 ? 10.585 -5.264 -3.017 1.00 90.62 80 ASN A CA 1
ATOM 601 C C . ASN A 1 80 ? 10.169 -5.052 -1.548 1.00 90.62 80 ASN A C 1
ATOM 603 O O . ASN A 1 80 ? 9.465 -5.900 -0.993 1.00 90.62 80 ASN A O 1
ATOM 607 N N . PRO A 1 81 ? 10.563 -3.936 -0.902 1.00 95.19 81 PRO A N 1
ATOM 608 C CA . PRO A 1 81 ? 10.264 -3.715 0.513 1.00 95.19 81 PRO A CA 1
ATOM 609 C C . PRO A 1 81 ? 8.759 -3.649 0.798 1.00 95.19 81 PRO A C 1
ATOM 611 O O . PRO A 1 81 ? 8.345 -3.943 1.914 1.00 95.19 81 PRO A O 1
ATOM 614 N N . SER A 1 82 ? 7.930 -3.293 -0.191 1.00 97.12 82 SER A N 1
ATOM 615 C CA . SER A 1 82 ? 6.483 -3.176 0.007 1.00 97.12 82 SER A CA 1
ATOM 616 C C . SER A 1 82 ? 5.808 -4.522 0.298 1.00 97.12 82 SER A C 1
ATOM 618 O O . SER A 1 82 ? 5.034 -4.608 1.251 1.00 97.12 82 SER A O 1
ATOM 620 N N . GLY A 1 83 ? 6.125 -5.578 -0.463 1.00 96.50 83 GLY A N 1
ATOM 621 C CA . GLY A 1 83 ? 5.616 -6.934 -0.222 1.00 96.50 83 GLY A CA 1
ATOM 622 C C . GLY A 1 83 ? 6.073 -7.487 1.126 1.00 96.50 83 GLY A C 1
ATOM 623 O O . GLY A 1 83 ? 5.271 -8.018 1.899 1.00 96.50 83 GLY A O 1
ATOM 624 N N . GLU A 1 84 ? 7.343 -7.266 1.477 1.00 96.56 84 GLU A N 1
ATOM 625 C CA . GLU A 1 84 ? 7.877 -7.706 2.765 1.00 96.56 84 GLU A CA 1
ATOM 626 C C . GLU A 1 84 ? 7.216 -6.985 3.950 1.00 96.56 84 GLU A C 1
ATOM 628 O O . GLU A 1 84 ? 6.827 -7.638 4.923 1.00 96.56 84 GLU A O 1
ATOM 633 N N . LEU A 1 85 ? 7.017 -5.666 3.855 1.00 98.25 85 LEU A N 1
ATOM 634 C CA . LEU A 1 85 ? 6.282 -4.891 4.856 1.00 98.25 85 LEU A CA 1
ATOM 635 C C . LEU A 1 85 ? 4.837 -5.371 5.000 1.00 98.25 85 LEU A C 1
ATOM 637 O O . LEU A 1 85 ? 4.387 -5.575 6.125 1.00 98.25 85 LEU A O 1
ATOM 641 N N . ALA A 1 86 ? 4.126 -5.600 3.892 1.00 98.19 86 ALA A N 1
ATOM 642 C CA . ALA A 1 86 ? 2.755 -6.106 3.928 1.00 98.19 86 ALA A CA 1
ATOM 643 C C . ALA A 1 86 ? 2.678 -7.470 4.631 1.00 98.19 86 ALA A C 1
ATOM 645 O O . ALA A 1 86 ? 1.823 -7.678 5.495 1.00 98.19 86 ALA A O 1
ATOM 646 N N . ARG A 1 87 ? 3.622 -8.375 4.341 1.00 97.19 87 ARG A N 1
ATOM 647 C CA . ARG A 1 87 ? 3.733 -9.679 5.009 1.00 97.19 87 ARG A CA 1
ATOM 648 C C . ARG A 1 87 ? 4.006 -9.546 6.509 1.00 97.19 87 ARG A C 1
ATOM 650 O O . ARG A 1 87 ? 3.422 -10.294 7.290 1.00 97.19 87 ARG A O 1
ATOM 657 N N . LEU A 1 88 ? 4.907 -8.651 6.918 1.00 98.06 88 LEU A N 1
ATOM 658 C CA . LEU A 1 88 ? 5.262 -8.443 8.328 1.00 98.06 88 LEU A CA 1
ATOM 659 C C . LEU A 1 88 ? 4.112 -7.795 9.110 1.00 98.06 88 LEU A C 1
ATOM 661 O O . LEU A 1 88 ? 3.728 -8.301 10.162 1.00 98.06 88 LEU A O 1
ATOM 665 N N . LEU A 1 89 ? 3.511 -6.729 8.577 1.00 98.31 89 LEU A N 1
ATOM 666 C CA . LEU A 1 89 ? 2.363 -6.051 9.189 1.00 98.31 89 LEU A CA 1
ATOM 667 C C . LEU A 1 89 ? 1.130 -6.960 9.246 1.00 98.31 89 LEU A C 1
ATOM 669 O O . LEU A 1 89 ? 0.384 -6.921 10.220 1.00 98.31 89 LEU A O 1
ATOM 673 N N . GLY A 1 90 ? 0.958 -7.841 8.258 1.00 97.12 90 GLY A N 1
ATOM 674 C CA . GLY A 1 90 ? -0.089 -8.862 8.236 1.00 97.12 90 GLY A CA 1
ATOM 675 C C . GLY A 1 90 ? 0.010 -9.930 9.330 1.00 97.12 90 GLY A C 1
ATOM 676 O O . GLY A 1 90 ? -0.916 -10.723 9.467 1.00 97.12 90 GLY A O 1
ATOM 677 N N . GLN A 1 91 ? 1.101 -9.971 10.104 1.00 96.56 91 GLN A N 1
ATOM 678 C CA . GLN A 1 91 ? 1.207 -10.824 11.296 1.00 96.56 91 GLN A CA 1
ATOM 679 C C . GLN A 1 91 ? 0.520 -10.201 12.515 1.00 96.56 91 GLN A C 1
ATOM 681 O O . GLN A 1 91 ? 0.288 -10.899 13.507 1.00 96.56 91 GLN A O 1
ATOM 686 N N . ARG A 1 92 ? 0.188 -8.902 12.464 1.00 96.38 92 ARG A N 1
ATOM 687 C CA . ARG A 1 92 ? -0.637 -8.273 13.492 1.00 96.38 92 ARG A CA 1
ATOM 688 C C . ARG A 1 92 ? -2.035 -8.899 13.461 1.00 96.38 92 ARG A C 1
ATOM 690 O O . ARG A 1 92 ? -2.583 -9.117 12.383 1.00 96.38 92 ARG A O 1
ATOM 697 N N . PRO A 1 93 ? -2.656 -9.148 14.621 1.00 95.31 93 PRO A N 1
ATOM 698 C CA . PRO A 1 93 ? -3.933 -9.854 14.673 1.00 95.31 93 PRO A CA 1
ATOM 699 C C . PRO A 1 93 ? -5.097 -9.036 14.071 1.00 95.31 93 PRO A C 1
ATOM 701 O O . PRO A 1 93 ? -6.138 -9.595 13.731 1.00 95.31 93 PRO A O 1
ATOM 704 N N . ASP A 1 94 ? -4.936 -7.716 13.953 1.00 96.75 94 ASP A N 1
ATOM 705 C CA . ASP A 1 94 ? -5.907 -6.752 13.429 1.00 96.75 94 ASP A CA 1
ATOM 706 C C . ASP A 1 94 ? -5.662 -6.366 11.958 1.00 96.75 94 ASP A C 1
ATOM 708 O O . ASP A 1 94 ? -6.372 -5.519 11.410 1.00 96.75 94 ASP A O 1
ATOM 712 N N . CYS A 1 95 ? -4.684 -7.002 11.310 1.00 98.06 95 CYS A N 1
ATOM 713 C CA . CYS A 1 95 ? -4.303 -6.758 9.926 1.00 98.06 95 CYS A CA 1
ATOM 714 C C . CYS A 1 95 ? -4.357 -8.055 9.109 1.00 98.06 95 CYS A C 1
ATOM 716 O O . CYS A 1 95 ? -4.242 -9.161 9.634 1.00 98.06 95 CYS A O 1
ATOM 718 N N . ARG A 1 96 ? -4.502 -7.916 7.792 1.00 97.81 96 ARG A N 1
ATOM 719 C CA . ARG A 1 96 ? -4.307 -8.998 6.827 1.00 97.81 96 ARG A CA 1
ATOM 720 C C . ARG A 1 96 ? -3.332 -8.525 5.761 1.00 97.81 96 ARG A C 1
ATOM 722 O O . ARG A 1 96 ? -3.634 -7.578 5.048 1.00 97.81 96 ARG A O 1
ATOM 729 N N . GLY A 1 97 ? -2.178 -9.176 5.674 1.00 97.50 97 GLY A N 1
ATOM 730 C CA . GLY A 1 97 ? -1.150 -8.879 4.677 1.00 97.50 97 GLY A CA 1
ATOM 731 C C . GLY A 1 97 ? -1.306 -9.737 3.425 1.00 97.50 97 GLY A C 1
ATOM 732 O O . GLY A 1 97 ? -1.502 -10.946 3.548 1.00 97.50 97 GLY A O 1
ATOM 733 N N . CYS A 1 98 ? -1.174 -9.137 2.244 1.00 95.69 98 CYS A N 1
ATOM 734 C CA . CYS A 1 98 ? -1.122 -9.850 0.967 1.00 95.69 98 CYS A CA 1
ATOM 735 C C . CYS A 1 98 ? -0.058 -9.249 0.036 1.00 95.69 98 CYS A C 1
ATOM 737 O O . CYS A 1 98 ? 0.175 -8.040 0.029 1.00 95.69 98 CYS A O 1
ATOM 739 N N . GLU A 1 99 ? 0.588 -10.106 -0.750 1.00 96.19 99 GLU A N 1
ATOM 740 C CA . GLU A 1 99 ? 1.525 -9.704 -1.795 1.00 96.19 99 GLU A CA 1
ATOM 741 C C . GLU A 1 99 ? 0.841 -9.804 -3.164 1.00 96.19 99 GLU A C 1
ATOM 743 O O . GLU A 1 99 ? 0.301 -10.848 -3.528 1.00 96.19 99 GLU A O 1
ATOM 748 N N . LEU A 1 100 ? 0.865 -8.707 -3.915 1.00 96.75 100 LEU A N 1
ATOM 749 C CA . LEU A 1 100 ? 0.302 -8.584 -5.250 1.00 96.75 100 LEU A CA 1
ATOM 750 C C . LEU A 1 100 ? 1.380 -8.856 -6.309 1.00 96.75 100 LEU A C 1
ATOM 752 O O . LEU A 1 100 ? 2.531 -8.429 -6.143 1.00 96.75 100 LEU A O 1
ATOM 756 N N . PRO A 1 101 ? 1.024 -9.498 -7.436 1.00 94.75 101 PRO A N 1
ATOM 757 C CA . PRO A 1 101 ? 1.906 -9.555 -8.593 1.00 94.75 101 PRO A CA 1
ATOM 758 C C . PRO A 1 101 ? 2.129 -8.148 -9.162 1.00 94.75 101 PRO A C 1
ATOM 760 O O . PRO A 1 101 ? 1.291 -7.261 -9.016 1.00 94.75 101 PRO A O 1
ATOM 763 N N . VAL A 1 102 ? 3.243 -7.933 -9.861 1.00 93.81 102 VAL A N 1
ATOM 764 C CA . VAL A 1 102 ? 3.495 -6.673 -10.581 1.00 93.81 102 VAL A CA 1
ATOM 765 C C . VAL A 1 102 ? 2.980 -6.802 -12.012 1.00 93.81 102 VAL A C 1
ATOM 767 O O . VAL A 1 102 ? 3.747 -6.827 -12.971 1.00 93.81 102 VAL A O 1
ATOM 770 N N . THR A 1 103 ? 1.659 -6.954 -12.129 1.00 93.38 103 THR A N 1
ATOM 771 C CA . THR A 1 103 ? 0.933 -7.042 -13.403 1.00 93.38 103 THR A CA 1
ATOM 772 C C . THR A 1 103 ? -0.322 -6.175 -13.369 1.00 93.38 103 THR A C 1
ATOM 774 O O . THR A 1 103 ? -1.005 -6.081 -12.345 1.00 93.38 103 THR A O 1
ATOM 777 N N . PHE A 1 104 ? -0.643 -5.520 -14.485 1.00 91.75 104 PHE A N 1
ATOM 778 C CA . PHE A 1 104 ? -1.770 -4.588 -14.581 1.00 91.75 104 PHE A CA 1
ATOM 779 C C . PHE A 1 104 ? -3.129 -5.271 -14.387 1.00 91.75 104 PHE A C 1
ATOM 781 O O . PHE A 1 104 ? -4.069 -4.635 -13.901 1.00 91.75 104 PHE A O 1
ATOM 788 N N . CYS A 1 105 ? -3.234 -6.548 -14.764 1.00 91.38 105 CYS A N 1
ATOM 789 C CA . CYS A 1 105 ? -4.455 -7.342 -14.618 1.00 91.38 105 CYS A CA 1
ATOM 790 C C . CYS A 1 105 ? -4.452 -8.171 -13.330 1.00 91.38 105 CYS A C 1
ATOM 792 O O . CYS A 1 105 ? -5.415 -8.120 -12.569 1.00 91.38 105 CYS A O 1
ATOM 794 N N . GLY A 1 106 ? -3.353 -8.873 -13.045 1.00 94.62 106 GLY A N 1
ATOM 795 C CA . GLY A 1 106 ? -3.286 -9.788 -11.907 1.00 94.62 106 GLY A CA 1
ATOM 796 C C . GLY A 1 106 ? -3.308 -9.084 -10.550 1.00 94.62 106 GLY A C 1
ATOM 797 O O . GLY A 1 106 ? -3.853 -9.634 -9.596 1.00 94.62 106 GLY A O 1
ATOM 798 N N . ALA A 1 107 ? -2.768 -7.864 -10.432 1.00 95.62 107 ALA A N 1
ATOM 799 C CA . ALA A 1 107 ? -2.751 -7.172 -9.142 1.00 95.62 107 ALA A CA 1
ATOM 800 C C . ALA A 1 107 ? -4.168 -6.802 -8.648 1.00 95.62 107 ALA A C 1
ATOM 802 O O . ALA A 1 107 ? -4.500 -7.159 -7.515 1.00 95.62 107 ALA A O 1
ATOM 803 N N . PRO A 1 108 ? -5.043 -6.181 -9.471 1.00 95.25 108 PRO A N 1
ATOM 804 C CA . PRO A 1 108 ? -6.456 -6.018 -9.121 1.00 95.25 108 PRO A CA 1
ATOM 805 C C . PRO A 1 108 ? -7.199 -7.336 -8.867 1.00 95.25 108 PRO A C 1
ATOM 807 O O . PRO A 1 108 ? -8.011 -7.398 -7.950 1.00 95.25 108 PRO A O 1
ATOM 810 N N . GLU A 1 109 ? -6.922 -8.396 -9.634 1.00 96.38 109 GLU A N 1
ATOM 811 C CA . GLU A 1 109 ? -7.583 -9.698 -9.449 1.00 96.38 109 GLU A CA 1
ATOM 812 C C . GLU A 1 109 ? -7.257 -10.329 -8.088 1.00 96.38 109 GLU A C 1
ATOM 814 O O . GLU A 1 109 ? -8.152 -10.831 -7.404 1.00 96.38 109 GLU A O 1
ATOM 819 N N . VAL A 1 110 ? -5.992 -10.268 -7.658 1.00 97.00 110 VAL A N 1
ATOM 820 C CA . VAL A 1 110 ? -5.584 -10.751 -6.330 1.00 97.00 110 VAL A CA 1
ATOM 821 C C . VAL A 1 110 ? -6.186 -9.883 -5.221 1.00 97.00 110 VAL A C 1
ATOM 823 O O . VAL A 1 110 ? -6.673 -10.432 -4.233 1.00 97.00 110 VAL A O 1
ATOM 826 N N . LEU A 1 111 ? -6.230 -8.555 -5.390 1.00 97.25 111 LEU A N 1
ATOM 827 C CA . LEU A 1 111 ? -6.915 -7.655 -4.452 1.00 97.25 111 LEU A CA 1
ATOM 828 C C . LEU A 1 111 ? -8.394 -8.043 -4.281 1.00 97.25 111 LEU A C 1
ATOM 830 O O . LEU A 1 111 ? -8.873 -8.175 -3.153 1.00 97.25 111 LEU A O 1
ATOM 834 N N . ASP A 1 112 ? -9.104 -8.256 -5.389 1.00 96.69 112 ASP A N 1
ATOM 835 C CA . ASP A 1 112 ? -10.514 -8.645 -5.378 1.00 96.69 112 ASP A CA 1
ATOM 836 C C . ASP A 1 112 ? -10.707 -10.019 -4.711 1.00 96.69 112 ASP A C 1
ATOM 838 O O . ASP A 1 112 ? -11.640 -10.205 -3.925 1.00 96.69 112 ASP A O 1
ATOM 842 N N . GLN A 1 113 ? -9.795 -10.970 -4.941 1.00 97.00 113 GLN A N 1
ATOM 843 C CA . GLN A 1 113 ? -9.827 -12.272 -4.273 1.00 97.00 113 GLN A CA 1
ATOM 844 C C . GLN A 1 113 ? -9.627 -12.160 -2.756 1.00 97.00 113 GLN A C 1
ATOM 846 O O . GLN A 1 113 ? -10.354 -12.812 -2.007 1.00 97.00 113 GLN A O 1
ATOM 851 N N . GLU A 1 114 ? -8.702 -11.322 -2.283 1.00 96.81 114 GLU A N 1
ATOM 852 C CA . GLU A 1 114 ? -8.502 -11.097 -0.846 1.00 96.81 114 GLU A CA 1
ATOM 853 C C . GLU A 1 114 ? -9.728 -10.460 -0.184 1.00 96.81 114 GLU A C 1
ATOM 855 O O . GLU A 1 114 ? -10.133 -10.872 0.907 1.00 96.81 114 GLU A O 1
ATOM 860 N N . LEU A 1 115 ? -10.364 -9.492 -0.853 1.00 96.06 115 LEU A N 1
ATOM 861 C CA . LEU A 1 115 ? -11.607 -8.882 -0.377 1.00 96.06 115 LEU A CA 1
ATOM 862 C C . LEU A 1 115 ? -12.755 -9.903 -0.318 1.00 96.06 115 LEU A C 1
ATOM 864 O O . LEU A 1 115 ? -13.522 -9.914 0.649 1.00 96.06 115 LEU A O 1
ATOM 868 N N . MET A 1 116 ? -12.858 -10.794 -1.307 1.00 95.75 116 MET A N 1
ATOM 869 C CA . MET A 1 116 ? -13.835 -11.888 -1.294 1.00 95.75 116 MET A CA 1
ATOM 870 C C . MET A 1 116 ? -13.561 -12.901 -0.175 1.00 95.75 116 MET A C 1
ATOM 872 O O . MET A 1 116 ? -14.497 -13.310 0.517 1.00 95.75 116 MET A O 1
ATOM 876 N N . ASP A 1 117 ? -12.298 -13.275 0.037 1.00 95.56 117 ASP A N 1
ATOM 877 C CA . ASP A 1 117 ? -11.872 -14.232 1.065 1.00 95.56 117 ASP A CA 1
ATOM 878 C C . ASP A 1 117 ? -12.139 -13.728 2.492 1.00 95.56 117 ASP A C 1
ATOM 880 O O . ASP A 1 117 ? -12.357 -14.534 3.401 1.00 95.56 117 ASP A O 1
ATOM 884 N N . LEU A 1 118 ? -12.156 -12.406 2.705 1.00 94.31 118 LEU A N 1
ATOM 885 C CA . LEU A 1 118 ? -12.566 -11.812 3.980 1.00 94.31 118 LEU A CA 1
ATOM 886 C C . LEU A 1 118 ? -14.048 -12.062 4.300 1.00 94.31 118 LEU A C 1
ATOM 888 O O . LEU A 1 118 ? -14.416 -12.086 5.476 1.00 94.31 118 LEU A O 1
ATOM 892 N N . GLY A 1 119 ? -14.904 -12.225 3.285 1.00 92.62 119 GLY A N 1
ATOM 893 C CA . GLY A 1 119 ? -16.345 -12.464 3.441 1.00 92.62 119 GLY A CA 1
ATOM 894 C C . GLY A 1 119 ? -17.134 -11.313 4.085 1.00 92.62 119 GLY A C 1
ATOM 895 O O . GLY A 1 119 ? -18.330 -11.457 4.338 1.00 92.62 119 GLY A O 1
ATOM 896 N N . ARG A 1 120 ? -16.478 -10.183 4.363 1.00 93.56 120 ARG A N 1
ATOM 897 C CA . ARG A 1 120 ? -17.030 -8.940 4.919 1.00 93.56 120 ARG A CA 1
ATOM 898 C C . ARG A 1 120 ? -16.130 -7.761 4.522 1.00 93.56 120 ARG A C 1
ATOM 900 O O . ARG A 1 120 ? -14.946 -7.998 4.273 1.00 93.56 120 ARG A O 1
ATOM 907 N N . PRO A 1 121 ? -16.636 -6.514 4.515 1.00 96.50 121 PRO A N 1
ATOM 908 C CA . PRO A 1 121 ? -15.783 -5.342 4.333 1.00 96.50 121 PRO A CA 1
ATOM 909 C C . PRO A 1 121 ? -14.628 -5.317 5.357 1.00 96.50 121 PRO A C 1
ATOM 911 O O . PRO A 1 121 ? -14.871 -5.598 6.540 1.00 96.50 121 PRO A O 1
ATOM 914 N N . PRO A 1 122 ? -13.381 -5.020 4.938 1.00 98.12 122 PRO A N 1
ATOM 915 C CA . PRO A 1 122 ? -12.286 -4.754 5.869 1.00 98.12 122 PRO A CA 1
ATOM 916 C C . PRO A 1 122 ? -12.531 -3.438 6.625 1.00 98.12 122 PRO A C 1
ATOM 918 O O . PRO A 1 122 ? -13.455 -2.694 6.315 1.00 98.12 122 PRO A O 1
ATOM 921 N N . LEU A 1 123 ? -11.687 -3.120 7.607 1.00 98.25 123 LEU A N 1
ATOM 922 C CA . LEU A 1 123 ? -11.687 -1.789 8.228 1.00 98.25 123 LEU A CA 1
ATOM 923 C C . LEU A 1 123 ? -11.278 -0.695 7.224 1.00 98.25 123 LEU A C 1
ATOM 925 O O . LEU A 1 123 ? -11.745 0.434 7.298 1.00 98.25 123 LEU A O 1
ATOM 929 N N . GLY A 1 124 ? -10.402 -1.048 6.289 1.00 98.62 124 GLY A N 1
ATOM 930 C CA . GLY A 1 124 ? -9.918 -0.204 5.205 1.00 98.62 124 GLY A CA 1
ATOM 931 C C . GLY A 1 124 ? -8.912 -0.966 4.350 1.00 98.62 124 GLY A C 1
ATOM 932 O O . GLY A 1 124 ? -8.659 -2.152 4.593 1.00 98.62 124 GLY A O 1
ATOM 933 N N . ILE A 1 125 ? -8.348 -0.288 3.353 1.00 98.81 125 ILE A N 1
ATOM 934 C CA . ILE A 1 125 ? -7.350 -0.852 2.436 1.00 98.81 125 ILE A CA 1
ATOM 935 C C . ILE A 1 125 ? -6.113 0.055 2.426 1.00 98.81 125 ILE A C 1
ATOM 937 O O . ILE A 1 125 ? -6.198 1.221 2.052 1.00 98.81 125 ILE A O 1
ATOM 941 N N . LEU A 1 126 ? -4.959 -0.480 2.815 1.00 98.81 126 LEU A N 1
ATOM 942 C CA . LEU A 1 126 ? -3.664 0.192 2.730 1.00 98.81 126 LEU A CA 1
ATOM 943 C C . LEU A 1 126 ? -2.783 -0.541 1.717 1.00 98.81 126 LEU A C 1
ATOM 945 O O . LEU A 1 126 ? -2.346 -1.663 1.961 1.00 98.81 126 LEU A O 1
ATOM 949 N N . SER A 1 127 ? -2.484 0.094 0.593 1.00 98.62 127 SER A N 1
ATOM 950 C CA . SER A 1 127 ? -1.563 -0.451 -0.402 1.00 98.62 127 SER A CA 1
ATOM 951 C C . SER A 1 127 ? -0.183 0.187 -0.263 1.00 98.62 127 SER A C 1
ATOM 953 O O . SER A 1 127 ? -0.056 1.400 -0.133 1.00 98.62 127 SER A O 1
ATOM 955 N N . LEU A 1 128 ? 0.861 -0.634 -0.283 1.00 98.50 128 LEU A N 1
ATOM 956 C CA . LEU A 1 128 ? 2.258 -0.231 -0.209 1.00 98.50 128 LEU A CA 1
ATOM 957 C C . LEU A 1 128 ? 2.918 -0.445 -1.573 1.00 98.50 128 LEU A C 1
ATOM 959 O O . LEU A 1 128 ? 2.730 -1.489 -2.196 1.00 98.50 128 LEU A O 1
ATOM 963 N N . GLY A 1 129 ? 3.752 0.496 -2.007 1.00 96.56 129 GLY A N 1
ATOM 964 C CA . GLY A 1 129 ? 4.564 0.357 -3.220 1.00 96.56 129 GLY A CA 1
ATOM 965 C C . GLY A 1 129 ? 5.953 0.941 -3.026 1.00 96.56 129 GLY A C 1
ATOM 966 O O . GLY A 1 129 ? 6.118 1.920 -2.310 1.00 96.56 129 GLY A O 1
ATOM 967 N N . VAL A 1 130 ? 6.982 0.362 -3.640 1.00 95.06 130 VAL A N 1
ATOM 968 C CA . VAL A 1 130 ? 8.322 0.967 -3.608 1.00 95.06 130 VAL A CA 1
ATOM 969 C C . VAL A 1 130 ? 8.428 2.065 -4.665 1.00 95.06 130 VAL A C 1
ATOM 971 O O . VAL A 1 130 ? 7.996 1.877 -5.801 1.00 95.06 130 VAL A O 1
ATOM 974 N N . HIS A 1 131 ? 9.043 3.196 -4.321 1.00 92.75 131 HIS A N 1
ATOM 975 C CA . HIS A 1 131 ? 9.428 4.227 -5.293 1.00 92.75 131 HIS A CA 1
ATOM 976 C C . HIS A 1 131 ? 10.928 4.541 -5.191 1.00 92.75 131 HIS A C 1
ATOM 978 O O . HIS A 1 131 ? 11.542 4.218 -4.178 1.00 92.75 131 HIS A O 1
ATOM 984 N N . PRO A 1 132 ? 11.563 5.145 -6.214 1.00 90.19 132 PRO A N 1
ATOM 985 C CA . PRO A 1 132 ? 13.011 5.385 -6.207 1.00 90.19 132 PRO A CA 1
ATOM 986 C C . PRO A 1 132 ? 13.493 6.433 -5.192 1.00 90.19 132 PRO A C 1
ATOM 988 O O . PRO A 1 132 ? 14.698 6.528 -4.950 1.00 90.19 132 PRO A O 1
ATOM 991 N N . GLY A 1 133 ? 12.587 7.254 -4.655 1.00 90.31 133 GLY A N 1
ATOM 992 C CA . GLY A 1 133 ? 12.925 8.364 -3.776 1.00 90.31 133 GLY A CA 1
ATOM 993 C C . GLY A 1 133 ? 13.310 7.931 -2.353 1.00 90.31 133 GLY A C 1
ATOM 994 O O . GLY A 1 133 ? 13.039 6.809 -1.931 1.00 90.31 133 GLY A O 1
ATOM 995 N N . PRO A 1 134 ? 13.954 8.829 -1.589 1.00 92.12 134 PRO A N 1
ATOM 996 C CA . PRO A 1 134 ? 14.505 8.506 -0.272 1.00 92.12 134 PRO A CA 1
ATOM 997 C C . PRO A 1 134 ? 13.500 8.526 0.894 1.00 92.12 134 PRO A C 1
ATOM 999 O O . PRO A 1 134 ? 13.829 8.043 1.977 1.00 92.12 134 PRO A O 1
ATOM 1002 N N . GLY A 1 135 ? 12.303 9.082 0.695 1.00 95.06 135 GLY A N 1
ATOM 1003 C CA . GLY A 1 135 ? 11.286 9.264 1.737 1.00 95.06 135 GLY A CA 1
ATOM 1004 C C . GLY A 1 135 ? 10.029 8.423 1.537 1.00 95.06 135 GLY A C 1
ATOM 1005 O O . GLY A 1 135 ? 9.938 7.633 0.605 1.00 95.06 135 GLY A O 1
ATOM 1006 N N . PHE A 1 136 ? 9.042 8.617 2.402 1.00 98.31 136 PHE A N 1
ATOM 1007 C CA . PHE A 1 136 ? 7.692 8.076 2.236 1.00 98.31 136 PHE A CA 1
ATOM 1008 C C . PHE A 1 136 ? 6.820 9.054 1.438 1.00 98.31 136 PHE A C 1
ATOM 1010 O O . PHE A 1 136 ? 6.974 10.265 1.608 1.00 98.31 136 PHE A O 1
ATOM 1017 N N . ARG A 1 137 ? 5.893 8.554 0.610 1.00 98.25 137 ARG A N 1
ATOM 1018 C CA . ARG A 1 137 ? 4.881 9.392 -0.058 1.00 98.25 137 ARG A CA 1
ATOM 1019 C C . ARG A 1 137 ? 3.475 8.905 0.226 1.00 98.25 137 ARG A C 1
ATOM 1021 O O . ARG A 1 137 ? 3.154 7.751 -0.048 1.00 98.25 137 ARG A O 1
ATOM 1028 N N . LEU A 1 138 ? 2.653 9.796 0.757 1.00 98.44 138 LEU A N 1
ATOM 1029 C CA . LEU A 1 138 ? 1.225 9.589 0.951 1.00 98.44 138 LEU A CA 1
ATOM 1030 C C . LEU A 1 138 ? 0.502 10.019 -0.324 1.00 98.44 138 LEU A C 1
ATOM 1032 O O . LEU A 1 138 ? 0.505 11.202 -0.661 1.00 98.44 138 LEU A O 1
ATOM 1036 N N . GLU A 1 139 ? -0.099 9.077 -1.042 1.00 98.12 139 GLU A N 1
ATOM 1037 C CA . GLU A 1 139 ? -0.789 9.397 -2.291 1.00 98.12 139 GLU A CA 1
ATOM 1038 C C . GLU A 1 139 ? -2.205 9.916 -2.006 1.00 98.12 139 GLU A C 1
ATOM 1040 O O . GLU A 1 139 ? -3.068 9.196 -1.508 1.00 98.12 139 GLU A O 1
ATOM 1045 N N . GLN A 1 140 ? -2.462 11.173 -2.354 1.00 98.00 140 GLN A N 1
ATOM 1046 C CA . GLN A 1 140 ? -3.749 11.857 -2.211 1.00 98.00 140 GLN A CA 1
ATOM 1047 C C . GLN A 1 140 ? -4.814 11.297 -3.151 1.00 98.00 140 GLN A C 1
ATOM 1049 O O . GLN A 1 140 ? -5.996 11.271 -2.806 1.00 98.00 140 GLN A O 1
ATOM 1054 N N . GLN A 1 141 ? -4.409 10.874 -4.348 1.00 96.81 141 GLN A N 1
ATOM 1055 C CA . GLN A 1 141 ? -5.333 10.485 -5.404 1.00 96.81 141 GLN A CA 1
ATOM 1056 C C . GLN A 1 141 ? -4.728 9.475 -6.377 1.00 96.81 141 GLN A C 1
ATOM 1058 O O . GLN A 1 141 ? -3.510 9.400 -6.530 1.00 96.81 141 GLN A O 1
ATOM 1063 N N . ALA A 1 142 ? -5.609 8.764 -7.071 1.00 95.38 142 ALA A N 1
ATOM 1064 C CA . ALA A 1 142 ? -5.322 8.056 -8.307 1.00 95.38 142 ALA A CA 1
ATOM 1065 C C . ALA A 1 142 ? -6.053 8.769 -9.453 1.00 95.38 142 ALA A C 1
ATOM 1067 O O . ALA A 1 142 ? -7.230 9.112 -9.335 1.00 95.38 142 ALA A O 1
ATOM 1068 N N . ARG A 1 143 ? -5.369 8.988 -10.572 1.00 92.00 143 ARG A N 1
ATOM 1069 C CA . ARG A 1 143 ? -5.916 9.617 -11.778 1.00 92.00 143 ARG A CA 1
ATOM 107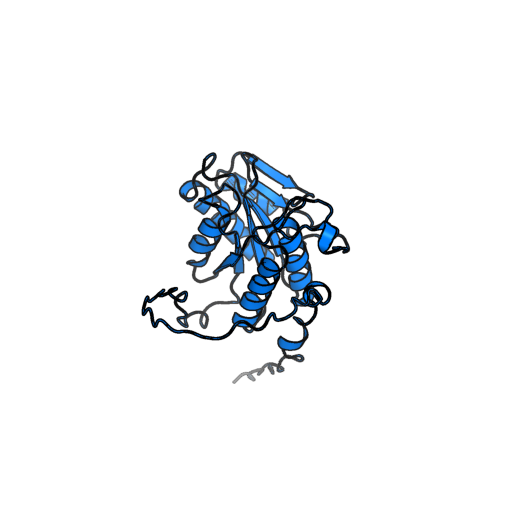0 C C . ARG A 1 143 ? -6.900 8.730 -12.529 1.00 92.00 143 ARG A C 1
ATOM 1072 O O . ARG A 1 143 ? -7.686 9.254 -13.312 1.00 92.00 143 ARG A O 1
ATOM 1079 N N . GLY A 1 144 ? -6.788 7.409 -12.385 1.00 84.56 144 GLY A N 1
ATOM 1080 C CA . GLY A 1 144 ? -7.617 6.420 -13.087 1.00 84.56 144 GLY A CA 1
ATOM 1081 C C . GLY A 1 144 ? -7.299 6.259 -14.576 1.00 84.56 144 GLY A C 1
ATOM 1082 O O . GLY A 1 144 ? -7.348 5.145 -15.096 1.00 84.56 144 GLY A O 1
ATOM 1083 N N . THR A 1 145 ? -6.895 7.341 -15.238 1.00 85.50 145 THR A N 1
ATOM 1084 C CA . THR A 1 145 ? -6.364 7.329 -16.600 1.00 85.50 145 THR A CA 1
ATOM 1085 C C . THR A 1 145 ? -4.848 7.135 -16.582 1.00 85.50 145 THR A C 1
ATOM 1087 O O . THR A 1 145 ? -4.110 7.912 -15.967 1.00 85.50 145 THR A O 1
ATOM 1090 N N . LEU A 1 146 ? -4.380 6.094 -17.272 1.00 82.25 146 LEU A N 1
ATOM 1091 C CA . LEU A 1 146 ? -2.978 5.677 -17.312 1.00 82.25 146 LEU A CA 1
ATOM 1092 C C . LEU A 1 146 ? -2.450 5.708 -18.746 1.00 82.25 146 LEU A C 1
ATOM 1094 O O . LEU A 1 146 ? -3.006 5.069 -19.635 1.00 82.25 146 LEU A O 1
ATOM 1098 N N . LEU A 1 147 ? -1.335 6.409 -18.950 1.00 81.44 147 LEU A N 1
ATOM 1099 C CA . LEU A 1 147 ? -0.628 6.485 -20.227 1.00 81.44 147 LEU A CA 1
ATOM 1100 C C . LEU A 1 147 ? 0.828 6.064 -20.025 1.00 81.44 147 LEU A C 1
ATOM 1102 O O . LEU A 1 147 ? 1.456 6.451 -19.041 1.00 81.44 147 LEU A O 1
ATOM 1106 N N . GLY A 1 148 ? 1.362 5.276 -20.954 1.00 81.44 148 GLY A N 1
ATOM 1107 C CA . GLY A 1 148 ? 2.730 4.778 -20.885 1.00 81.44 148 GLY A CA 1
ATOM 1108 C C . GLY A 1 148 ? 2.932 3.455 -21.617 1.00 81.44 148 GLY A C 1
ATOM 1109 O O . GLY A 1 148 ? 1.996 2.687 -21.839 1.00 81.44 148 GLY A O 1
ATOM 1110 N N . ASP A 1 149 ? 4.193 3.185 -21.944 1.00 85.44 149 ASP A N 1
ATOM 1111 C CA . ASP A 1 149 ? 4.612 2.003 -22.708 1.00 85.44 149 ASP A CA 1
ATOM 1112 C C . ASP A 1 149 ? 5.575 1.106 -21.924 1.00 85.44 149 ASP A C 1
ATOM 1114 O O . ASP A 1 149 ? 6.199 0.207 -22.483 1.00 85.44 149 ASP A O 1
ATOM 1118 N N . ARG A 1 150 ? 5.714 1.338 -20.613 1.00 88.31 150 ARG A N 1
ATOM 1119 C CA . ARG A 1 150 ? 6.482 0.438 -19.754 1.00 88.31 150 ARG A CA 1
ATOM 1120 C C . ARG A 1 150 ? 5.703 -0.877 -19.588 1.00 88.31 150 ARG A C 1
ATOM 1122 O O . ARG A 1 150 ? 4.584 -0.817 -19.071 1.00 88.31 150 ARG A O 1
ATOM 1129 N N . PRO A 1 151 ? 6.267 -2.032 -19.985 1.00 89.31 151 PRO A N 1
ATOM 1130 C CA . PRO A 1 151 ? 5.614 -3.315 -19.781 1.00 89.31 151 PRO A CA 1
ATOM 1131 C C . PRO A 1 151 ? 5.595 -3.705 -18.298 1.00 89.31 151 PRO A C 1
ATOM 1133 O O . PRO A 1 151 ? 6.475 -3.336 -17.513 1.00 89.31 151 PRO A O 1
ATOM 1136 N N . ASP A 1 152 ? 4.574 -4.453 -17.905 1.00 90.69 152 ASP A N 1
ATOM 1137 C CA . ASP A 1 152 ? 4.558 -5.184 -16.643 1.00 90.69 152 ASP A CA 1
ATOM 1138 C C . ASP A 1 152 ? 5.297 -6.532 -16.745 1.00 90.69 152 ASP A C 1
ATOM 1140 O O . ASP A 1 152 ? 5.897 -6.852 -17.775 1.00 90.69 152 ASP A O 1
ATOM 1144 N N . ASN A 1 153 ? 5.262 -7.339 -15.680 1.00 89.00 153 ASN A N 1
ATOM 1145 C CA . ASN A 1 153 ? 5.933 -8.644 -15.661 1.00 89.00 153 ASN A CA 1
ATOM 1146 C C . ASN A 1 153 ? 5.364 -9.659 -16.684 1.00 89.00 153 ASN A C 1
ATOM 1148 O O . ASN A 1 153 ? 5.988 -10.697 -16.903 1.00 89.00 153 ASN A O 1
ATOM 1152 N N . GLU A 1 154 ? 4.213 -9.384 -17.308 1.00 88.81 154 GLU A N 1
ATOM 1153 C CA . GLU A 1 154 ? 3.613 -10.195 -18.379 1.00 88.81 154 GLU A CA 1
ATOM 1154 C C . GLU A 1 154 ? 3.814 -9.572 -19.773 1.00 88.81 154 GLU A C 1
ATOM 1156 O O . GLU A 1 154 ? 3.343 -10.114 -20.774 1.00 88.81 154 GLU A O 1
ATOM 1161 N N . GLY A 1 155 ? 4.548 -8.459 -19.866 1.00 88.50 155 GLY A N 1
ATOM 1162 C CA . GLY A 1 155 ? 4.792 -7.758 -21.125 1.00 88.50 155 GLY A CA 1
ATOM 1163 C C . GLY A 1 155 ? 3.641 -6.847 -21.565 1.00 88.50 155 GLY A C 1
ATOM 1164 O O . GLY A 1 155 ? 3.676 -6.338 -22.685 1.00 88.50 155 GLY A O 1
ATOM 1165 N N . ILE A 1 156 ? 2.629 -6.631 -20.717 1.00 88.88 156 ILE A N 1
ATOM 1166 C CA . ILE A 1 156 ? 1.457 -5.803 -21.026 1.00 88.88 156 ILE A CA 1
ATOM 1167 C C . ILE A 1 156 ? 1.777 -4.339 -20.722 1.00 88.88 156 ILE A C 1
ATOM 1169 O O . ILE A 1 156 ? 2.349 -4.023 -19.681 1.00 88.88 156 ILE A O 1
ATOM 1173 N N . THR A 1 157 ? 1.377 -3.426 -21.606 1.00 88.06 157 THR A N 1
ATOM 1174 C CA . THR A 1 157 ? 1.500 -1.973 -21.400 1.00 88.06 157 THR A CA 1
ATOM 1175 C C . THR A 1 157 ? 0.140 -1.343 -21.113 1.00 88.06 157 THR A C 1
ATOM 1177 O O . THR A 1 157 ? -0.894 -1.838 -21.568 1.00 88.06 157 THR A O 1
ATOM 1180 N N . VAL A 1 158 ? 0.104 -0.199 -20.424 1.00 83.44 158 VAL A N 1
ATOM 1181 C CA . VAL A 1 158 ? -1.169 0.521 -20.212 1.00 83.44 158 VAL A CA 1
ATOM 1182 C C . VAL A 1 158 ? -1.774 1.033 -21.521 1.00 83.44 158 VAL A C 1
ATOM 1184 O O . VAL A 1 158 ? -2.997 1.029 -21.659 1.00 83.44 158 VAL A O 1
ATOM 1187 N N . SER A 1 159 ? -0.940 1.377 -22.510 1.00 80.88 159 SER A N 1
ATOM 1188 C CA . SER A 1 159 ? -1.382 1.735 -23.864 1.00 80.88 159 SER A CA 1
ATOM 1189 C C . SER A 1 159 ? -2.170 0.616 -24.551 1.00 80.88 159 SER A C 1
ATOM 1191 O O . SER A 1 159 ? -3.123 0.902 -25.272 1.00 80.88 159 SER A O 1
ATOM 1193 N N . SER A 1 160 ? -1.846 -0.651 -24.274 1.00 76.75 160 SER A N 1
ATOM 1194 C CA . SER A 1 160 ? -2.595 -1.801 -24.800 1.00 76.75 160 SER A CA 1
ATOM 1195 C C . SER A 1 160 ? -3.945 -2.034 -24.107 1.00 76.75 160 SER A C 1
ATOM 1197 O O . SER A 1 160 ? -4.834 -2.654 -24.687 1.00 76.75 160 SER A O 1
ATOM 1199 N N . LEU A 1 161 ? -4.117 -1.525 -22.882 1.00 76.31 161 LEU A N 1
ATOM 1200 C CA . LEU A 1 161 ? -5.315 -1.742 -22.068 1.00 76.31 161 LEU A CA 1
ATOM 1201 C C . LEU A 1 161 ? -6.375 -0.644 -22.230 1.00 76.31 161 LEU A C 1
ATOM 1203 O O . LEU A 1 161 ? -7.543 -0.906 -21.947 1.00 76.31 161 LEU A O 1
ATOM 1207 N N . GLY A 1 162 ? -5.986 0.564 -22.656 1.00 73.56 162 GLY A N 1
ATOM 1208 C CA . GLY A 1 162 ? -6.912 1.692 -22.823 1.00 73.56 162 GLY A CA 1
ATOM 1209 C C . GLY A 1 162 ? -7.609 2.073 -21.515 1.00 73.56 162 GLY A C 1
ATOM 1210 O O . GLY A 1 162 ? -8.835 2.092 -21.438 1.00 73.56 162 GLY A O 1
ATOM 1211 N N . LEU A 1 163 ? -6.829 2.290 -20.452 1.00 76.31 163 LEU A N 1
ATOM 1212 C CA . LEU A 1 163 ? -7.367 2.558 -19.121 1.00 76.31 163 LEU A CA 1
ATOM 1213 C C . LEU A 1 163 ? -7.787 4.023 -18.979 1.00 76.31 163 LEU A C 1
ATOM 1215 O O . LEU A 1 163 ? -6.933 4.904 -18.881 1.00 76.31 163 LEU A O 1
ATOM 1219 N N . GLU A 1 164 ? -9.096 4.250 -18.910 1.00 80.25 164 GLU A N 1
ATOM 1220 C CA . GLU A 1 164 ? -9.711 5.550 -18.640 1.00 80.25 164 GLU A CA 1
ATOM 1221 C C . GLU A 1 164 ? -10.547 5.489 -17.357 1.00 80.25 164 GLU A C 1
ATOM 1223 O O . GLU A 1 164 ? -11.239 4.503 -17.081 1.00 80.25 164 GLU A O 1
ATOM 1228 N N . GLY A 1 165 ? -10.484 6.554 -16.563 1.00 82.12 165 GLY A N 1
ATOM 1229 C CA . GLY A 1 165 ? -11.199 6.658 -15.297 1.00 82.12 165 GLY A CA 1
ATOM 1230 C C . GLY A 1 165 ? -11.211 8.084 -14.763 1.00 82.12 165 GLY A C 1
ATOM 1231 O O . GLY A 1 165 ? -10.407 8.921 -15.176 1.00 82.12 165 GLY A O 1
ATOM 1232 N N . GLU A 1 166 ? -12.144 8.354 -13.850 1.00 90.75 166 GLU A N 1
ATOM 1233 C CA . GLU A 1 166 ? -12.168 9.602 -13.084 1.00 90.75 166 GLU A CA 1
ATOM 1234 C C . GLU A 1 166 ? -11.012 9.658 -12.075 1.00 90.75 166 GLU A C 1
ATOM 1236 O O . GLU A 1 166 ? -10.470 8.629 -11.674 1.00 90.75 166 GLU A O 1
ATOM 1241 N N . VAL A 1 167 ? -10.662 10.860 -11.623 1.00 94.88 167 VAL A N 1
ATOM 1242 C CA . VAL A 1 167 ? -9.739 11.010 -10.495 1.00 94.88 167 VAL A CA 1
ATOM 1243 C C . VAL A 1 167 ? -10.475 10.620 -9.214 1.00 94.88 167 VAL A C 1
ATOM 1245 O O . VAL A 1 167 ? -11.553 11.141 -8.933 1.00 94.88 167 VAL A O 1
ATOM 1248 N N . LEU A 1 168 ? -9.886 9.721 -8.429 1.00 96.56 168 LEU A N 1
ATOM 1249 C CA . LEU A 1 168 ? -10.393 9.311 -7.122 1.00 96.56 168 LEU A CA 1
ATOM 1250 C C . LEU A 1 168 ? -9.394 9.707 -6.041 1.00 96.56 168 LEU A C 1
ATOM 1252 O O . LEU A 1 168 ? -8.195 9.504 -6.210 1.00 96.56 168 LEU A O 1
ATOM 1256 N N . SER A 1 169 ? -9.884 10.220 -4.916 1.00 97.62 169 SER A N 1
ATOM 1257 C CA . SER A 1 169 ? -9.051 10.676 -3.799 1.00 97.62 169 SER A CA 1
ATOM 1258 C C . SER A 1 169 ? -9.377 9.924 -2.518 1.00 97.62 169 SER A C 1
ATOM 1260 O O . SER A 1 169 ? -10.519 9.512 -2.301 1.00 97.62 169 SER A O 1
ATOM 1262 N N . THR A 1 170 ? -8.375 9.762 -1.656 1.00 97.94 170 THR A N 1
ATOM 1263 C CA . THR A 1 170 ? -8.608 9.275 -0.295 1.00 97.94 170 THR A CA 1
ATOM 1264 C C . THR A 1 170 ? -9.368 10.313 0.531 1.00 97.94 170 THR A C 1
ATOM 1266 O O . THR A 1 170 ? -9.217 11.515 0.328 1.00 97.94 170 THR A O 1
ATOM 1269 N N . SER A 1 171 ? -10.184 9.847 1.476 1.00 97.44 171 SER A N 1
ATOM 1270 C CA . SER A 1 171 ? -10.862 10.694 2.464 1.00 97.44 171 SER A CA 1
ATOM 1271 C C . SER A 1 171 ? -10.110 10.785 3.797 1.00 97.44 171 SER A C 1
ATOM 1273 O O . SER A 1 171 ? -10.650 11.332 4.756 1.00 97.44 171 SER A O 1
ATOM 1275 N N . LEU A 1 172 ? -8.920 10.185 3.894 1.00 98.44 172 LEU A N 1
ATOM 1276 C CA . LEU A 1 172 ? -8.098 10.207 5.103 1.00 98.44 172 LEU A CA 1
ATOM 1277 C C . LEU A 1 172 ? -7.437 11.574 5.303 1.00 98.44 172 LEU A C 1
ATOM 1279 O O . LEU A 1 172 ? -7.062 12.251 4.346 1.00 98.44 172 LEU A O 1
ATOM 1283 N N . ASP A 1 173 ? -7.232 11.937 6.565 1.00 98.50 173 ASP A N 1
ATOM 1284 C CA . ASP A 1 173 ? -6.417 13.079 6.962 1.00 98.50 173 ASP A CA 1
ATOM 1285 C C . ASP A 1 173 ? -4.934 12.718 6.799 1.00 98.50 173 ASP A C 1
ATOM 1287 O O . ASP A 1 173 ? -4.326 12.036 7.637 1.00 98.50 173 ASP A O 1
ATOM 1291 N N . LEU A 1 174 ? -4.363 13.159 5.677 1.00 98.56 174 LEU A N 1
ATOM 1292 C CA . LEU A 1 174 ? -2.966 12.913 5.344 1.00 98.56 174 LEU A CA 1
ATOM 1293 C C . LEU A 1 174 ? -1.988 13.717 6.198 1.00 98.56 174 LEU A C 1
ATOM 1295 O O . LEU A 1 174 ? -0.854 13.273 6.361 1.00 98.56 174 LEU A O 1
ATOM 1299 N N . GLU A 1 175 ? -2.396 14.855 6.764 1.00 98.50 175 GLU A N 1
ATOM 1300 C CA . GLU A 1 175 ? -1.533 15.630 7.659 1.00 98.50 175 GLU A CA 1
ATOM 1301 C C . GLU A 1 175 ? -1.299 14.856 8.961 1.00 98.50 175 GLU A C 1
ATOM 1303 O O . GLU A 1 175 ? -0.162 14.750 9.429 1.00 98.50 175 GLU A O 1
ATOM 1308 N N . ALA A 1 176 ? -2.348 14.230 9.502 1.00 98.56 176 ALA A N 1
ATOM 1309 C CA . ALA A 1 176 ? -2.236 13.362 10.670 1.00 98.56 176 ALA A CA 1
ATOM 1310 C C . ALA A 1 176 ? -1.399 12.099 10.386 1.00 98.56 176 ALA A C 1
ATOM 1312 O O . ALA A 1 176 ? -0.556 11.718 11.203 1.00 98.56 176 ALA A O 1
ATOM 1313 N N . LEU A 1 177 ? -1.567 11.475 9.214 1.00 98.75 177 LEU A N 1
ATOM 1314 C CA . LEU A 1 177 ? -0.761 10.317 8.798 1.00 98.75 177 LEU A CA 1
ATOM 1315 C C . LEU A 1 177 ? 0.716 10.686 8.589 1.00 98.75 177 LEU A C 1
ATOM 1317 O O . LEU A 1 177 ? 1.615 9.938 8.985 1.00 98.75 177 LEU A O 1
ATOM 1321 N N . GLU A 1 178 ? 0.981 11.854 8.003 1.00 98.62 178 GLU A N 1
ATOM 1322 C CA . GLU A 1 178 ? 2.328 12.402 7.872 1.00 98.62 178 GLU A CA 1
ATOM 1323 C C . GLU A 1 178 ? 2.952 12.658 9.248 1.00 98.62 178 GLU A C 1
ATOM 1325 O O . GLU A 1 178 ? 4.099 12.269 9.492 1.00 98.62 178 GLU A O 1
ATOM 1330 N N . ALA A 1 179 ? 2.195 13.261 10.168 1.00 98.56 179 ALA A N 1
ATOM 1331 C CA . ALA A 1 179 ? 2.634 13.491 11.538 1.00 98.56 179 ALA A CA 1
ATOM 1332 C C . ALA A 1 179 ? 2.937 12.175 12.272 1.00 98.56 179 ALA A C 1
ATOM 1334 O O . ALA A 1 179 ? 3.937 12.110 12.988 1.00 98.56 179 ALA A O 1
ATOM 1335 N N . ALA A 1 180 ? 2.149 11.116 12.055 1.00 98.69 180 ALA A N 1
ATOM 1336 C CA . ALA A 1 180 ? 2.403 9.793 12.624 1.00 98.69 180 ALA A CA 1
ATOM 1337 C C . ALA A 1 180 ? 3.733 9.198 12.124 1.00 98.69 180 ALA A C 1
ATOM 1339 O O . ALA A 1 180 ? 4.557 8.759 12.932 1.00 98.69 180 ALA A O 1
ATOM 1340 N N . LEU A 1 181 ? 3.999 9.259 10.812 1.00 98.56 181 LEU A N 1
ATOM 1341 C CA . LEU A 1 181 ? 5.278 8.822 10.238 1.00 98.56 181 LEU A CA 1
ATOM 1342 C C . LEU A 1 181 ? 6.458 9.628 10.798 1.00 98.56 181 LEU A C 1
ATOM 1344 O O . LEU A 1 181 ? 7.464 9.054 11.228 1.00 98.56 181 LEU A O 1
ATOM 1348 N N . ARG A 1 182 ? 6.349 10.963 10.806 1.00 98.50 182 ARG A N 1
ATOM 1349 C CA . ARG A 1 182 ? 7.407 11.852 11.312 1.00 98.50 182 ARG A CA 1
ATOM 1350 C C . ARG A 1 182 ? 7.653 11.647 12.805 1.00 98.50 182 ARG A C 1
ATOM 1352 O O . ARG A 1 182 ? 8.808 11.561 13.216 1.00 98.50 182 ARG A O 1
ATOM 1359 N N . GLY A 1 183 ? 6.590 11.511 13.596 1.00 98.44 183 GLY A N 1
ATOM 1360 C CA . GLY A 1 183 ? 6.649 11.247 15.034 1.00 98.44 183 GLY A CA 1
ATOM 1361 C C . GLY A 1 183 ? 7.311 9.910 15.372 1.00 98.44 183 GLY A C 1
ATOM 1362 O O . GLY A 1 183 ? 8.012 9.815 16.376 1.00 98.44 183 GLY A O 1
ATOM 1363 N N . ALA A 1 184 ? 7.173 8.909 14.498 1.00 98.12 184 ALA A N 1
ATOM 1364 C CA . ALA A 1 184 ? 7.873 7.631 14.615 1.00 98.12 184 ALA A CA 1
ATOM 1365 C C . ALA A 1 184 ? 9.353 7.688 14.177 1.00 98.12 184 ALA A C 1
ATOM 1367 O O . ALA A 1 184 ? 10.101 6.744 14.425 1.00 98.12 184 ALA A O 1
ATOM 1368 N N . GLY A 1 185 ? 9.796 8.787 13.553 1.00 97.88 185 GLY A N 1
ATOM 1369 C CA . GLY A 1 185 ? 11.190 9.012 13.156 1.00 97.88 185 GLY A CA 1
ATOM 1370 C C . GLY A 1 185 ? 11.442 9.084 11.646 1.00 97.88 185 GLY A C 1
ATOM 1371 O O . GLY A 1 185 ? 12.604 9.152 11.230 1.00 97.88 185 GLY A O 1
ATOM 1372 N N . ALA A 1 186 ? 10.401 9.096 10.805 1.00 97.56 186 ALA A N 1
ATOM 1373 C CA . ALA A 1 186 ? 10.567 9.287 9.367 1.00 97.56 186 ALA A CA 1
ATOM 1374 C C . ALA A 1 186 ? 11.071 10.710 9.065 1.00 97.56 186 ALA A C 1
ATOM 1376 O O . ALA A 1 186 ? 10.405 11.707 9.344 1.00 97.56 186 ALA A O 1
ATOM 1377 N N . ARG A 1 187 ? 12.263 10.817 8.466 1.00 95.19 187 ARG A N 1
ATOM 1378 C CA . ARG A 1 187 ? 12.889 12.120 8.170 1.00 95.19 187 ARG A CA 1
ATOM 1379 C C . ARG A 1 187 ? 12.260 12.827 6.972 1.00 95.19 187 ARG A C 1
ATOM 1381 O O . ARG A 1 187 ? 12.187 14.052 6.946 1.00 95.19 187 ARG A O 1
ATOM 1388 N N . GLN A 1 188 ? 11.848 12.052 5.974 1.00 97.00 188 GLN A N 1
ATOM 1389 C CA . GLN A 1 188 ? 11.308 12.544 4.713 1.00 97.00 188 GLN A CA 1
ATOM 1390 C C . GLN A 1 188 ? 9.966 11.872 4.464 1.00 97.00 188 GLN A C 1
ATOM 1392 O O . GLN A 1 188 ? 9.895 10.659 4.267 1.00 97.00 188 GLN A O 1
ATOM 1397 N N . VAL A 1 189 ? 8.920 12.683 4.509 1.00 98.06 189 VAL A N 1
ATOM 1398 C CA . VAL A 1 189 ? 7.542 12.310 4.212 1.00 98.06 189 VAL A CA 1
ATOM 1399 C C . VAL A 1 189 ? 6.982 13.436 3.357 1.00 98.06 189 VAL A C 1
ATOM 1401 O O . VAL A 1 189 ? 7.250 14.603 3.646 1.00 98.06 189 VAL A O 1
ATOM 1404 N N . GLU A 1 190 ? 6.271 13.095 2.295 1.00 97.00 190 GLU A N 1
ATOM 1405 C CA . GLU A 1 190 ? 5.572 14.062 1.455 1.00 97.00 190 GLU A CA 1
ATOM 1406 C C . GLU A 1 190 ? 4.200 13.527 1.059 1.00 97.00 190 GLU A C 1
ATOM 1408 O O . GLU A 1 190 ? 3.965 12.318 1.055 1.00 97.00 190 GLU A O 1
ATOM 1413 N N . GLN A 1 191 ? 3.289 14.430 0.720 1.00 97.12 191 GLN A N 1
ATOM 1414 C CA . GLN A 1 191 ? 2.026 14.073 0.091 1.00 97.12 191 GLN A CA 1
ATOM 1415 C C . GLN A 1 191 ? 2.174 14.236 -1.422 1.00 97.12 191 GLN A C 1
ATOM 1417 O O . GLN A 1 191 ? 2.749 15.215 -1.896 1.00 97.12 191 GLN A O 1
ATOM 1422 N N . SER A 1 192 ? 1.644 13.289 -2.183 1.00 95.81 192 SER A N 1
ATOM 1423 C CA . SER A 1 192 ? 1.774 13.221 -3.638 1.00 95.81 192 SER A CA 1
ATOM 1424 C C . SER A 1 192 ? 0.397 13.110 -4.287 1.00 95.81 192 SER A C 1
ATOM 1426 O O . SER A 1 192 ? -0.520 12.540 -3.711 1.00 95.81 192 SER A O 1
ATOM 1428 N N . GLN A 1 193 ? 0.229 13.694 -5.471 1.00 92.38 193 GLN A N 1
ATOM 1429 C CA . GLN A 1 193 ? -0.980 13.560 -6.301 1.00 92.38 193 GLN A CA 1
ATOM 1430 C C . GLN A 1 193 ? -0.729 12.678 -7.537 1.00 92.38 193 GLN A C 1
ATOM 1432 O O . GLN A 1 193 ? -1.539 12.649 -8.469 1.00 92.38 193 GLN A O 1
ATOM 1437 N N . ASP A 1 194 ? 0.419 12.000 -7.553 1.00 88.31 194 ASP A N 1
ATOM 1438 C CA . ASP A 1 194 ? 0.896 11.150 -8.631 1.00 88.31 194 ASP A CA 1
ATOM 1439 C C . ASP A 1 194 ? 1.431 9.831 -8.062 1.00 88.31 194 ASP A C 1
ATOM 1441 O O . ASP A 1 194 ? 2.612 9.715 -7.730 1.00 88.31 194 ASP A O 1
ATOM 1445 N N . ALA A 1 195 ? 0.571 8.808 -8.029 1.00 82.44 195 ALA A N 1
ATOM 1446 C CA . ALA A 1 195 ? 0.956 7.459 -7.620 1.00 82.44 195 ALA A CA 1
ATOM 1447 C C . ALA A 1 195 ? 1.745 6.699 -8.714 1.00 82.44 195 ALA A C 1
ATOM 1449 O O . ALA A 1 195 ? 1.926 5.478 -8.643 1.00 82.44 195 ALA A O 1
ATOM 1450 N N . GLY A 1 196 ? 2.260 7.416 -9.718 1.00 82.00 196 GLY A N 1
ATOM 1451 C CA . GLY A 1 196 ? 3.063 6.909 -10.821 1.00 82.00 196 GLY A CA 1
ATOM 1452 C C . GLY A 1 196 ? 2.243 6.561 -12.063 1.00 82.00 196 GLY A C 1
ATOM 1453 O O . GLY A 1 196 ? 1.033 6.732 -12.122 1.00 82.00 196 GLY A O 1
ATOM 1454 N N . ALA A 1 197 ? 2.912 6.054 -13.098 1.00 78.94 197 ALA A N 1
ATOM 1455 C CA . ALA A 1 197 ? 2.282 5.613 -14.349 1.00 78.94 197 ALA A CA 1
ATOM 1456 C C . ALA A 1 197 ? 2.441 4.096 -14.564 1.00 78.94 197 ALA A C 1
ATOM 1458 O O . ALA A 1 197 ? 2.753 3.632 -15.658 1.00 78.94 197 ALA A O 1
ATOM 1459 N N . TYR A 1 198 ? 2.317 3.318 -13.485 1.00 89.00 198 TYR A N 1
ATOM 1460 C CA . TYR A 1 198 ? 2.596 1.880 -13.483 1.00 89.00 198 TYR A CA 1
ATOM 1461 C C . TYR A 1 198 ? 1.555 1.097 -12.668 1.00 89.00 198 TYR A C 1
ATOM 1463 O O . TYR A 1 198 ? 0.461 1.595 -12.409 1.00 89.00 198 TYR A O 1
ATOM 1471 N N . VAL A 1 199 ? 1.870 -0.141 -12.273 1.00 92.31 199 VAL A N 1
ATOM 1472 C CA . VAL A 1 199 ? 0.941 -1.030 -11.556 1.00 92.31 199 VAL A CA 1
ATOM 1473 C C . VAL A 1 199 ? 0.444 -0.412 -10.237 1.00 92.31 199 VAL A C 1
ATOM 1475 O O . VAL A 1 199 ? -0.714 -0.618 -9.883 1.00 92.31 199 VAL A O 1
ATOM 1478 N N . CYS A 1 200 ? 1.256 0.409 -9.553 1.00 93.50 200 CYS A N 1
ATOM 1479 C CA . CYS A 1 200 ? 0.857 1.131 -8.335 1.00 93.50 200 CYS A CA 1
ATOM 1480 C C . CYS A 1 200 ? -0.400 1.989 -8.542 1.00 93.50 200 CYS A C 1
ATOM 1482 O O . CYS A 1 200 ? -1.360 1.860 -7.791 1.00 93.50 200 CYS A O 1
ATOM 1484 N N . GLU A 1 201 ? -0.420 2.809 -9.593 1.00 93.88 201 GLU A N 1
ATOM 1485 C CA . GLU A 1 201 ? -1.543 3.687 -9.946 1.00 93.88 201 GLU A CA 1
ATOM 1486 C C . GLU A 1 201 ? -2.803 2.882 -10.283 1.00 93.88 201 GLU A C 1
ATOM 1488 O O . GLU A 1 201 ? -3.897 3.200 -9.817 1.00 93.88 201 GLU A O 1
ATOM 1493 N N . ARG A 1 202 ? -2.649 1.777 -11.027 1.00 93.94 202 ARG A N 1
ATOM 1494 C CA . ARG A 1 202 ? -3.758 0.871 -11.354 1.00 93.94 202 ARG A CA 1
ATOM 1495 C C . ARG A 1 202 ? -4.363 0.253 -10.096 1.00 93.94 202 ARG A C 1
ATOM 1497 O O . ARG A 1 202 ? -5.582 0.262 -9.940 1.00 93.94 202 ARG A O 1
ATOM 1504 N N . VAL A 1 203 ? -3.522 -0.273 -9.207 1.00 95.75 203 VAL A N 1
ATOM 1505 C CA . VAL A 1 203 ? -3.971 -0.848 -7.935 1.00 95.75 203 VAL A CA 1
ATOM 1506 C C . VAL A 1 203 ? -4.599 0.224 -7.060 1.00 95.75 203 VAL A C 1
ATOM 1508 O O . VAL A 1 203 ? -5.662 -0.032 -6.511 1.00 95.75 203 VAL A O 1
ATOM 1511 N N . TYR A 1 204 ? -4.018 1.423 -6.966 1.00 97.44 204 TYR A N 1
ATOM 1512 C CA . TYR A 1 204 ? -4.586 2.475 -6.129 1.00 97.44 204 TYR A CA 1
ATOM 1513 C C . TYR A 1 204 ? -5.975 2.895 -6.612 1.00 97.44 204 TYR A C 1
ATOM 1515 O O . TYR A 1 204 ? -6.916 2.936 -5.818 1.00 97.44 204 TYR A O 1
ATOM 1523 N N . PHE A 1 205 ? -6.130 3.113 -7.920 1.00 96.56 205 PHE A N 1
ATOM 1524 C CA . PHE A 1 205 ? -7.425 3.420 -8.517 1.00 96.56 205 PHE A CA 1
ATOM 1525 C C . PHE A 1 205 ? -8.454 2.317 -8.242 1.00 96.56 205 PHE A C 1
ATOM 1527 O O . PHE A 1 205 ? -9.554 2.605 -7.769 1.00 96.56 205 PHE A O 1
ATOM 1534 N N . CYS A 1 206 ? -8.096 1.048 -8.473 1.00 96.25 206 CYS A N 1
ATOM 1535 C CA . CYS A 1 206 ? -8.990 -0.069 -8.179 1.00 96.25 206 CYS A CA 1
ATOM 1536 C C . CYS A 1 206 ? -9.336 -0.131 -6.684 1.00 96.25 206 CYS A C 1
ATOM 1538 O O . CYS A 1 206 ? -10.518 -0.203 -6.356 1.00 96.25 206 CYS A O 1
ATOM 1540 N N . SER A 1 207 ? -8.356 -0.028 -5.784 1.00 97.94 207 SER A N 1
ATOM 1541 C CA . SER A 1 207 ? -8.576 -0.000 -4.335 1.00 97.94 207 SER A CA 1
ATOM 1542 C C . SER A 1 207 ? -9.544 1.111 -3.931 1.00 97.94 207 SER A C 1
ATOM 1544 O O . SER A 1 207 ? -10.472 0.834 -3.181 1.00 97.94 207 SER A O 1
ATOM 1546 N N . LEU A 1 208 ? -9.399 2.332 -4.462 1.00 98.19 208 LEU A N 1
ATOM 1547 C CA . LEU A 1 208 ? -10.310 3.454 -4.193 1.00 98.19 208 LEU A CA 1
ATOM 1548 C C . LEU A 1 208 ? -11.737 3.178 -4.686 1.00 98.19 208 LEU A C 1
ATOM 1550 O O . LEU A 1 208 ? -12.692 3.460 -3.962 1.00 98.19 208 LEU A O 1
ATOM 1554 N N . GLN A 1 209 ? -11.898 2.578 -5.871 1.00 97.25 209 GLN A N 1
ATOM 1555 C CA . GLN A 1 209 ? -13.214 2.152 -6.364 1.00 97.25 209 GLN A CA 1
ATOM 1556 C C . GLN A 1 209 ? -13.865 1.137 -5.416 1.00 97.25 209 GLN A C 1
ATOM 1558 O O . GLN A 1 209 ? -14.992 1.350 -4.977 1.00 97.25 209 GLN A O 1
ATOM 1563 N N . ARG A 1 210 ? -13.138 0.074 -5.038 1.00 97.12 210 ARG A N 1
ATOM 1564 C CA . ARG A 1 210 ? -13.660 -0.947 -4.110 1.00 97.12 210 ARG A CA 1
ATOM 1565 C C . ARG A 1 210 ? -13.935 -0.348 -2.733 1.00 97.12 210 ARG A C 1
ATOM 1567 O O . ARG A 1 210 ? -14.929 -0.696 -2.109 1.00 97.12 210 ARG A O 1
ATOM 1574 N N . GLY A 1 211 ? -13.086 0.568 -2.272 1.00 97.69 211 GLY A N 1
ATOM 1575 C CA . GLY A 1 211 ? -13.269 1.304 -1.025 1.00 97.69 211 GLY A CA 1
ATOM 1576 C C . GLY A 1 211 ? -14.575 2.086 -1.004 1.00 97.69 211 GLY A C 1
ATOM 1577 O O . GLY A 1 211 ? -15.366 1.935 -0.076 1.00 97.69 211 GLY A O 1
ATOM 1578 N N . ARG A 1 212 ? -14.850 2.840 -2.074 1.00 97.00 212 ARG A N 1
ATOM 1579 C CA . ARG A 1 212 ? -16.116 3.557 -2.265 1.00 97.00 212 ARG A CA 1
ATOM 1580 C C . ARG A 1 212 ? -17.317 2.610 -2.243 1.00 97.00 212 ARG A C 1
ATOM 1582 O O . ARG A 1 212 ? -18.287 2.892 -1.545 1.00 97.00 212 ARG A O 1
ATOM 1589 N N . ASP A 1 213 ? -17.234 1.490 -2.956 1.00 96.31 213 ASP A N 1
ATOM 1590 C CA . ASP A 1 213 ? -18.328 0.516 -3.059 1.00 96.31 213 ASP A CA 1
ATOM 1591 C C . ASP A 1 213 ? -18.603 -0.211 -1.729 1.00 96.31 213 ASP A C 1
ATOM 1593 O O . ASP A 1 213 ? -19.747 -0.541 -1.413 1.00 96.31 213 ASP A O 1
ATOM 1597 N N . LEU A 1 214 ? -17.558 -0.445 -0.931 1.00 96.69 214 LEU A N 1
ATOM 1598 C CA . LEU A 1 214 ? -17.638 -1.089 0.383 1.00 96.69 214 LEU A CA 1
ATOM 1599 C C . LEU A 1 214 ? -17.897 -0.100 1.532 1.00 96.69 214 LEU A C 1
ATOM 1601 O O . LEU A 1 214 ? -18.194 -0.539 2.643 1.00 96.69 214 LEU A O 1
ATOM 1605 N N . GLY A 1 215 ? -17.779 1.208 1.286 1.00 97.06 215 GLY A N 1
ATOM 1606 C CA . GLY A 1 215 ? -17.869 2.248 2.313 1.00 97.06 215 GLY A CA 1
ATOM 1607 C C . GLY A 1 215 ? -16.684 2.253 3.285 1.00 97.06 215 GLY A C 1
ATOM 1608 O O . GLY A 1 215 ? -16.880 2.483 4.475 1.00 97.06 215 GLY A O 1
ATOM 1609 N N . VAL A 1 216 ? -15.472 1.963 2.802 1.00 97.94 216 VAL A N 1
ATOM 1610 C CA . VAL A 1 216 ? -14.244 1.896 3.613 1.00 97.94 216 VAL A CA 1
ATOM 1611 C C . VAL A 1 216 ? -13.174 2.851 3.088 1.00 97.94 216 VAL A C 1
ATOM 1613 O O . VAL A 1 216 ? -13.103 3.140 1.893 1.00 97.94 216 VAL A O 1
ATOM 1616 N N . VAL A 1 217 ? -12.312 3.324 3.986 1.00 98.44 217 VAL A N 1
ATOM 1617 C CA . VAL A 1 217 ? -11.206 4.228 3.644 1.00 98.44 217 VAL A CA 1
ATOM 1618 C C . VAL A 1 217 ? -10.042 3.484 2.986 1.00 98.44 217 VAL A C 1
ATOM 1620 O O . VAL A 1 217 ? -9.793 2.306 3.263 1.00 98.44 217 VAL A O 1
ATOM 1623 N N . VAL A 1 218 ? -9.317 4.180 2.108 1.00 98.75 218 VAL A N 1
ATOM 1624 C CA . VAL A 1 218 ? -8.237 3.610 1.294 1.00 98.75 218 VAL A CA 1
ATOM 1625 C C . VAL A 1 218 ? -7.051 4.560 1.248 1.00 98.75 218 VAL A C 1
ATOM 1627 O O . VAL A 1 218 ? -7.244 5.764 1.113 1.00 98.75 218 VAL A O 1
ATOM 1630 N N . LEU A 1 219 ? -5.831 4.032 1.308 1.00 98.69 219 LEU A N 1
ATOM 1631 C CA . LEU A 1 219 ? -4.602 4.801 1.115 1.00 98.69 219 LEU A CA 1
ATOM 1632 C C . LEU A 1 219 ? -3.597 4.005 0.292 1.00 98.69 219 LEU A C 1
ATOM 1634 O O . LEU A 1 219 ? -3.494 2.786 0.441 1.00 98.69 219 LEU A O 1
ATOM 1638 N N . PHE A 1 220 ? -2.803 4.712 -0.505 1.00 98.69 220 PHE A N 1
ATOM 1639 C CA . PHE A 1 220 ? -1.567 4.178 -1.055 1.00 98.69 220 PHE A CA 1
ATOM 1640 C C . PHE A 1 220 ? -0.368 4.907 -0.441 1.00 98.69 220 PHE A C 1
ATOM 1642 O O . PHE A 1 220 ? -0.311 6.138 -0.431 1.00 98.69 220 PHE A O 1
ATOM 1649 N N . LEU A 1 221 ? 0.582 4.140 0.092 1.00 98.62 221 LEU A N 1
ATOM 1650 C CA . LEU A 1 221 ? 1.829 4.635 0.663 1.00 98.62 221 LEU A CA 1
ATOM 1651 C C . LEU A 1 221 ? 2.998 4.138 -0.183 1.00 98.62 221 LEU A C 1
ATOM 1653 O O . LEU A 1 221 ? 3.317 2.945 -0.206 1.00 98.62 221 LEU A O 1
ATOM 1657 N N . HIS A 1 222 ? 3.692 5.066 -0.827 1.00 98.06 222 HIS A N 1
ATOM 1658 C CA . HIS A 1 222 ? 4.983 4.767 -1.411 1.00 98.06 222 HIS A CA 1
ATOM 1659 C C . HIS A 1 222 ? 6.071 4.766 -0.332 1.00 98.06 222 HIS A C 1
ATOM 1661 O O . HIS A 1 222 ? 6.206 5.713 0.445 1.00 98.06 222 HIS A O 1
ATOM 1667 N N . VAL A 1 223 ? 6.868 3.703 -0.302 1.00 97.56 223 VAL A N 1
ATOM 1668 C CA . VAL A 1 223 ? 7.952 3.487 0.659 1.00 97.56 223 VAL A CA 1
ATOM 1669 C C . VAL A 1 223 ? 9.318 3.557 -0.032 1.00 97.56 223 VAL A C 1
ATOM 1671 O O . VAL A 1 223 ? 9.426 3.194 -1.212 1.00 97.56 223 VAL A O 1
ATOM 1674 N N . PRO A 1 224 ? 10.377 4.011 0.660 1.00 95.94 224 PRO A N 1
ATOM 1675 C CA . PRO A 1 224 ? 11.698 4.091 0.056 1.00 95.94 224 PRO A CA 1
ATOM 1676 C C . PRO A 1 224 ? 12.275 2.692 -0.232 1.00 95.94 224 PRO A C 1
ATOM 1678 O O . PRO A 1 224 ? 11.890 1.701 0.400 1.00 95.94 224 PRO A O 1
ATOM 1681 N N . PRO A 1 225 ? 13.250 2.575 -1.148 1.00 94.62 225 PRO A N 1
ATOM 1682 C CA . PRO A 1 225 ? 13.940 1.320 -1.413 1.00 94.62 225 PRO A CA 1
ATOM 1683 C C . PRO A 1 225 ? 14.666 0.801 -0.165 1.00 94.62 225 PRO A C 1
ATOM 1685 O O . PRO A 1 225 ? 15.262 1.583 0.578 1.00 94.62 225 PRO A O 1
ATOM 1688 N N . ALA A 1 226 ? 14.736 -0.525 -0.001 1.00 93.50 226 ALA A N 1
ATOM 1689 C CA . ALA A 1 226 ? 15.424 -1.163 1.130 1.00 93.50 226 ALA A CA 1
ATOM 1690 C C . ALA A 1 226 ? 16.906 -0.747 1.264 1.00 93.50 226 ALA A C 1
ATOM 1692 O O . ALA A 1 226 ? 17.438 -0.667 2.367 1.00 93.50 226 ALA A O 1
ATOM 1693 N N . LYS A 1 227 ? 17.564 -0.422 0.139 1.00 92.75 227 LYS A N 1
ATOM 1694 C CA . LYS A 1 227 ? 18.945 0.098 0.102 1.00 92.75 227 LYS A CA 1
ATOM 1695 C C . LYS A 1 227 ? 19.111 1.494 0.719 1.00 92.75 227 LYS A C 1
ATOM 1697 O O . LYS A 1 227 ? 20.231 1.872 1.041 1.00 92.75 227 LYS A O 1
ATOM 1702 N N . ILE A 1 228 ? 18.031 2.274 0.814 1.00 94.00 228 ILE A N 1
ATOM 1703 C CA . ILE A 1 228 ? 18.028 3.607 1.437 1.00 94.00 228 ILE A CA 1
ATOM 1704 C C . ILE A 1 228 ? 17.604 3.489 2.901 1.00 94.00 228 ILE A C 1
ATOM 1706 O O . ILE A 1 228 ? 18.250 4.054 3.780 1.00 94.00 228 ILE A O 1
ATOM 1710 N N . LEU A 1 229 ? 16.531 2.743 3.157 1.00 95.50 229 LEU A N 1
ATOM 1711 C CA . LEU A 1 229 ? 16.014 2.494 4.496 1.00 95.50 229 LEU A CA 1
ATOM 1712 C C . LEU A 1 229 ? 15.611 1.023 4.583 1.00 95.50 229 LEU A C 1
ATOM 1714 O O . LEU A 1 229 ? 14.688 0.606 3.893 1.00 95.50 229 LEU A O 1
ATOM 1718 N N . GLY A 1 230 ? 16.307 0.224 5.391 1.00 96.25 230 GLY A N 1
ATOM 1719 C CA . GLY A 1 230 ? 16.044 -1.217 5.489 1.00 96.25 230 GLY A CA 1
ATOM 1720 C C . GLY A 1 230 ? 14.638 -1.521 6.015 1.00 96.25 230 GLY A C 1
ATOM 1721 O O . GLY A 1 230 ? 14.096 -0.747 6.802 1.00 96.25 230 GLY A O 1
ATOM 1722 N N . VAL A 1 231 ? 14.055 -2.657 5.617 1.00 96.50 231 VAL A N 1
ATOM 1723 C CA . VAL A 1 231 ? 12.679 -3.048 5.991 1.00 96.50 231 VAL A CA 1
ATOM 1724 C C . VAL A 1 231 ? 12.472 -3.051 7.508 1.00 96.50 231 VAL A C 1
ATOM 1726 O O . VAL A 1 231 ? 11.466 -2.531 7.980 1.00 96.50 231 VAL A O 1
ATOM 1729 N N . GLU A 1 232 ? 13.450 -3.524 8.284 1.00 96.81 232 GLU A N 1
ATOM 1730 C CA . GLU A 1 232 ? 13.404 -3.492 9.756 1.00 96.81 232 GLU A CA 1
ATOM 1731 C C . GLU A 1 232 ? 13.276 -2.070 10.321 1.00 96.81 232 GLU A C 1
ATOM 1733 O O . GLU A 1 232 ? 12.590 -1.856 11.316 1.00 96.81 232 GLU A O 1
ATOM 1738 N N . SER A 1 233 ? 13.905 -1.086 9.672 1.00 97.88 233 SER A N 1
ATOM 1739 C CA . SER A 1 233 ? 13.797 0.328 10.051 1.00 97.88 233 SER A CA 1
ATOM 1740 C C . SER A 1 233 ? 12.515 0.978 9.528 1.00 97.88 233 SER A C 1
ATOM 1742 O O . SER A 1 233 ? 12.015 1.911 10.148 1.00 97.88 233 SER A O 1
ATOM 1744 N N . GLN A 1 234 ? 11.968 0.498 8.407 1.00 98.25 234 GLN A N 1
ATOM 1745 C CA . GLN A 1 234 ? 10.684 0.967 7.880 1.00 98.25 234 GLN A CA 1
ATOM 1746 C C . GLN A 1 234 ? 9.502 0.460 8.712 1.00 98.25 234 GLN A C 1
ATOM 1748 O O . GLN A 1 234 ? 8.548 1.202 8.929 1.00 98.25 234 GLN A O 1
ATOM 1753 N N . LEU A 1 235 ? 9.560 -0.783 9.196 1.00 98.50 235 LEU A N 1
ATOM 1754 C CA . LEU A 1 235 ? 8.455 -1.455 9.879 1.00 98.50 235 LEU A CA 1
ATOM 1755 C C . LEU A 1 235 ? 7.849 -0.655 11.049 1.00 98.50 235 LEU A C 1
ATOM 1757 O O . LEU A 1 235 ? 6.631 -0.473 11.037 1.00 98.50 235 LEU A O 1
ATOM 1761 N N . PRO A 1 236 ? 8.615 -0.137 12.033 1.00 98.44 236 PRO A N 1
ATOM 1762 C CA . PRO A 1 236 ? 8.031 0.654 13.117 1.00 98.44 236 PRO A CA 1
ATOM 1763 C C . PRO A 1 236 ? 7.406 1.969 12.625 1.00 98.44 236 PRO A C 1
ATOM 1765 O O . PRO A 1 236 ? 6.394 2.399 13.174 1.00 98.44 236 PRO A O 1
ATOM 1768 N N . LEU A 1 237 ? 7.951 2.578 11.564 1.00 98.62 237 LEU A N 1
ATOM 1769 C CA . LEU A 1 237 ? 7.406 3.804 10.969 1.00 98.62 237 LEU A CA 1
ATOM 1770 C C . LEU A 1 237 ? 6.052 3.532 10.309 1.00 98.62 237 LEU A C 1
ATOM 1772 O O . LEU A 1 237 ? 5.069 4.216 10.584 1.00 98.62 237 LEU A O 1
ATOM 1776 N N . VAL A 1 238 ? 5.985 2.492 9.474 1.00 98.62 238 VAL A N 1
ATOM 1777 C CA . VAL A 1 238 ? 4.743 2.104 8.794 1.00 98.62 238 VAL A CA 1
ATOM 1778 C C . VAL A 1 238 ? 3.722 1.562 9.797 1.00 98.62 238 VAL A C 1
ATOM 1780 O O . VAL A 1 238 ? 2.533 1.804 9.629 1.00 98.62 238 VAL A O 1
ATOM 1783 N N . SER A 1 239 ? 4.152 0.915 10.886 1.00 98.62 239 SER A N 1
ATOM 1784 C CA . SER A 1 239 ? 3.245 0.507 11.967 1.00 98.62 239 SER A CA 1
ATOM 1785 C C . SER A 1 239 ? 2.579 1.705 12.650 1.00 98.62 239 SER A C 1
ATOM 1787 O O . SER A 1 239 ? 1.387 1.635 12.932 1.00 98.62 239 SER A O 1
ATOM 1789 N N . ALA A 1 240 ? 3.301 2.810 12.872 1.00 98.69 240 ALA A N 1
ATOM 1790 C CA . ALA A 1 240 ? 2.706 4.030 13.425 1.00 98.69 240 ALA A CA 1
ATOM 1791 C C . ALA A 1 240 ? 1.666 4.646 12.473 1.00 98.69 240 ALA A C 1
ATOM 1793 O O . ALA A 1 240 ? 0.604 5.087 12.910 1.00 98.69 240 ALA A O 1
ATOM 1794 N N . LEU A 1 241 ? 1.936 4.616 11.162 1.00 98.75 241 LEU A N 1
ATOM 1795 C CA . LEU A 1 241 ? 0.957 5.005 10.145 1.00 98.75 241 LEU A CA 1
ATOM 1796 C C . LEU A 1 241 ? -0.269 4.084 10.144 1.00 98.75 241 LEU A C 1
ATOM 1798 O O . LEU A 1 241 ? -1.387 4.571 10.016 1.00 98.75 241 LEU A O 1
ATOM 1802 N N . VAL A 1 242 ? -0.078 2.771 10.296 1.00 98.81 242 VAL A N 1
ATOM 1803 C CA . VAL A 1 242 ? -1.175 1.795 10.397 1.00 98.81 242 VAL A CA 1
ATOM 1804 C C . VAL A 1 242 ? -2.066 2.106 11.598 1.00 98.81 242 VAL A C 1
ATOM 1806 O O . VAL A 1 242 ? -3.286 2.115 11.457 1.00 98.81 242 VAL A O 1
ATOM 1809 N N . ASP A 1 243 ? -1.483 2.412 12.756 1.00 98.62 243 ASP A N 1
ATOM 1810 C CA . ASP A 1 243 ? -2.256 2.735 13.958 1.00 98.62 243 ASP A CA 1
ATOM 1811 C C . ASP A 1 243 ? -3.106 4.003 13.760 1.00 98.62 243 ASP A C 1
ATOM 1813 O O . ASP A 1 243 ? -4.296 4.013 14.092 1.00 98.62 243 ASP A O 1
ATOM 1817 N N . GLU A 1 244 ? -2.536 5.042 13.143 1.00 98.75 244 GLU A N 1
ATOM 1818 C CA . GLU A 1 244 ? -3.257 6.277 12.816 1.00 98.75 244 GLU A CA 1
ATOM 1819 C C . GLU A 1 244 ? -4.333 6.060 11.739 1.00 98.75 244 GLU A C 1
ATOM 1821 O O . GLU A 1 244 ? -5.470 6.509 11.901 1.00 98.75 244 GLU A O 1
ATOM 1826 N N . PHE A 1 245 ? -4.032 5.294 10.686 1.00 98.69 245 PHE A N 1
ATOM 1827 C CA . PHE A 1 245 ? -5.010 4.894 9.671 1.00 98.69 245 PHE A CA 1
ATOM 1828 C C . PHE A 1 245 ? -6.214 4.211 10.327 1.00 98.69 245 PHE A C 1
ATOM 1830 O O . PHE A 1 245 ? -7.367 4.562 10.070 1.00 98.69 245 PHE A O 1
ATOM 1837 N N . MET A 1 246 ? -5.961 3.232 11.199 1.00 98.50 246 MET A N 1
ATOM 1838 C CA . MET A 1 246 ? -7.019 2.473 11.862 1.00 98.50 246 MET A CA 1
ATOM 1839 C C . MET A 1 246 ? -7.823 3.333 12.839 1.00 98.50 246 MET A C 1
ATOM 1841 O O . MET A 1 246 ? -9.008 3.064 13.036 1.00 98.50 246 MET A O 1
ATOM 1845 N N . ARG A 1 247 ? -7.213 4.359 13.444 1.00 98.31 247 ARG A N 1
ATOM 1846 C CA . ARG A 1 247 ? -7.920 5.344 14.270 1.00 98.31 247 ARG A CA 1
ATOM 1847 C C . ARG A 1 247 ? -8.913 6.149 13.429 1.00 98.31 247 ARG A C 1
ATOM 1849 O O . ARG A 1 247 ? -10.074 6.266 13.822 1.00 98.31 247 ARG A O 1
ATOM 1856 N N . GLN A 1 248 ? -8.486 6.651 12.269 1.00 98.38 248 GLN A N 1
ATOM 1857 C CA . GLN A 1 248 ? -9.358 7.399 11.357 1.00 98.38 248 GLN A CA 1
ATOM 1858 C C . GLN A 1 248 ? -10.482 6.521 10.795 1.00 98.38 248 GLN A C 1
ATOM 1860 O O . GLN A 1 248 ? -11.636 6.927 10.815 1.00 98.38 248 GLN A O 1
ATOM 1865 N N . ALA A 1 249 ? -10.178 5.282 10.397 1.00 97.44 249 ALA A N 1
ATOM 1866 C CA . ALA A 1 249 ? -11.153 4.340 9.838 1.00 97.44 249 ALA A CA 1
ATOM 1867 C C . ALA A 1 249 ? -12.272 3.913 10.812 1.00 97.44 249 ALA A C 1
ATOM 1869 O O . ALA A 1 249 ? -13.282 3.354 10.391 1.00 97.44 249 ALA A O 1
ATOM 1870 N N . ARG A 1 250 ? -12.078 4.113 12.122 1.00 95.50 250 ARG A N 1
ATOM 1871 C CA . ARG A 1 250 ? -13.065 3.801 13.173 1.00 95.50 250 ARG A CA 1
ATOM 1872 C C . ARG A 1 250 ? -13.883 5.014 13.625 1.00 95.50 250 ARG A C 1
ATOM 1874 O O . ARG A 1 250 ? -14.768 4.826 14.459 1.00 95.50 250 ARG A O 1
ATOM 1881 N N . SER A 1 251 ? -13.525 6.215 13.171 1.00 88.06 251 SER A N 1
ATOM 1882 C CA . SER A 1 251 ? -14.168 7.478 13.563 1.00 88.06 251 SER A CA 1
ATOM 1883 C C . SER A 1 251 ? -15.405 7.740 12.712 1.00 88.06 251 SER A C 1
ATOM 1885 O O . SER A 1 251 ? -16.390 8.253 13.285 1.00 88.06 251 SER A O 1
#

pLDDT: mean 79.69, std 25.32, range [27.36, 98.81]

Foldseek 3Di:
DDDDPDDDPDDDPDQPVVLLPDADPPVVPDDDDDDDDDDDDDDDDDDDPPDPDDDDDDLPPDDFAEEEEEEADWDVRNDWLRLVLLVVVCVPSRHHRDYFYQALRRRLVVVSVVCVVSSAHHLAYEYEGADADLFKEWAFKQQQQADDCDATPVGDASVSVRGDDHIFGFPDDVVLLQCLLVVLPGPDYYYDNDLDRGSSSSNQVSRRVVCVVNVHTYIYMHGYDCVNPNSVRVNSSVVSSVVSSSVRSVD

Secondary structure (DSSP, 8-state):
---------PPPSS-GGGTS--S-SGGG----------------------PPP-----TTSS-PPEEEEEE--BTTBSS-HHHHHHHHHTTSTTEEEEEEPSSTTHHHHHHHHHHHHHSS--SEEEEEEE-SSSSEEEE-EE-S--------TTS--HHHHT-----EE--S-HHHHHHHHHHTT-S-EEEES---SSHHHHHHHHHHHHHHHHT-EEEEEEE--TTTS-HHHHHHHHHHHHHHHHHHHT-

Sequence (251 aa):
MGPRIESPQKPWPFPIRTLFFIACVSCRGLDLLPSRGRLTGQRVTGGLHSRPCPRGSTLSAMGAPLLITGFGPFEGVEHNPSGELARLLGQRPDCRGCELPVTFCGAPEVLDQELMDLGRPPLGILSLGVHPGPGFRLEQQARGTLLGDRPDNEGITVSSLGLEGEVLSTSLDLEALEAALRGAGARQVEQSQDAGAYVCERVYFCSLQRGRDLGVVVLFLHVPPAKILGVESQLPLVSALVDEFMRQARS

Radius of gyration: 20.52 Å; chains: 1; bounding box: 56×55×69 Å